Protein 2F5J (pdb70)

CATH classification: 1.10.274.30

GO terms:
  GO:0000724 double-strand break repair via homologous recombination (P, IDA)
  GO:0005515 protein binding (F, IPI)
  GO:0005654 nucleoplasm (C, TAS)
  GO:0016607 nuclear speck (C, IDA)
  GO:1905168 positive regulation of double-strand break repair via homologous recombination (P, IDA)
  GO:0051726 regulation of cell cycle (P, IMP)
  GO:0035267 NuA4 histone acetyltransferase complex (C, IDA)
  GO:0070822 Sin3-type complex (C, IDA)

Foldseek 3Di:
DDADQPPLCVVLLVVVCCCCPPVVKEQDKQDPAFLVVLLVVVLVVPPCVVSVVLSVVLLVLLQVQCQPPQDDPSCNVVVVVCCVVPPPDRVRRMHFDNSSVSSSVPVVVVCVPPDDDPVRVVSSSVVSNVSSVVCSVCVVPGRDCVSIGRDDPVSVD/DDQDQPPLCVVLLVVVCCCCPPLVKAFAKQAPAFLVNLLVVVLCVVVVVLDSVVLSVVLQVLLQVCLQPPQDDPLCNLVVVVCCVVPPPPGVSSMHFDNSSSSCSVPVVVVCPCCVVPPVSVVVSSVVSNVSSVVCSVVVVPGRDPVRIGRDDPVSVPD

InterPro domains:
  IPR008676 MRG [PIRSF038133] (5-361)
  IPR008676 MRG [PTHR10880] (7-361)
  IPR016197 Chromo-like domain superfamily [SSF54160] (7-123)
  IPR025995 RNA binding activity-knot of a chromodomain [PF11717] (11-51)
  IPR026541 MRG domain [PF05712] (175-351)
  IPR038217 MRG, C-terminal domain superfamily [G3DSA:1.10.274.30] (190-362)

Structure (mmCIF, N/CA/C/O backbone):
data_2F5J
#
_entry.id   2F5J
#
_cell.length_a   111.151
_cell.length_b   111.151
_cell.length_c   86.991
_cell.angle_alpha   90.00
_cell.angle_beta   90.00
_cell.angle_gamma   120.00
#
_symmetry.space_group_name_H-M   'H 3'
#
loop_
_entity.id
_entity.type
_entity.pdbx_description
1 polymer 'Mortality factor 4-like protein 1'
2 water water
#
loop_
_atom_site.group_PDB
_atom_site.id
_atom_site.type_symbol
_atom_site.label_atom_id
_atom_site.label_alt_id
_atom_site.label_comp_id
_atom_site.label_asym_id
_atom_site.label_entity_id
_atom_site.label_seq_id
_atom_site.pdbx_PDB_ins_code
_atom_site.Cartn_x
_atom_site.Cartn_y
_atom_site.Cartn_z
_atom_site.occupancy
_atom_site.B_iso_or_equiv
_atom_site.auth_seq_id
_atom_site.auth_comp_id
_atom_site.auth_asym_id
_atom_site.auth_atom_id
_atom_site.pdbx_PDB_model_num
ATOM 1 N N . VAL A 1 6 ? -5.635 -22.387 -43.779 1.00 52.79 156 VAL A N 1
ATOM 2 C CA . VAL A 1 6 ? -5.158 -21.465 -42.703 1.00 52.80 156 VAL A CA 1
ATOM 3 C C . VAL A 1 6 ? -4.014 -20.563 -43.232 1.00 53.55 156 VAL A C 1
ATOM 4 O O . VAL A 1 6 ? -2.824 -20.959 -43.265 1.00 53.44 156 VAL A O 1
ATOM 8 N N . LYS A 1 7 ? -4.408 -19.365 -43.687 1.00 53.82 157 LYS A N 1
ATOM 9 C CA . LYS A 1 7 ? -3.489 -18.379 -44.238 1.00 54.26 157 LYS A CA 1
ATOM 10 C C . LYS A 1 7 ? -3.159 -17.369 -43.151 1.00 51.62 157 LYS A C 1
ATOM 11 O O . LYS A 1 7 ? -3.984 -16.543 -42.781 1.00 51.32 157 LYS A O 1
ATOM 17 N N . VAL A 1 8 ? -1.946 -17.469 -42.633 1.00 48.86 158 VAL A N 1
ATOM 18 C CA . VAL A 1 8 ? -1.433 -16.562 -41.643 1.00 46.55 158 VAL A CA 1
ATOM 19 C C . VAL A 1 8 ? -0.629 -15.474 -42.382 1.00 46.81 158 VAL A C 1
ATOM 20 O O . VAL A 1 8 ? 0.367 -15.762 -43.081 1.00 47.04 158 VAL A O 1
ATOM 24 N N . LYS A 1 9 ? -1.089 -14.225 -42.268 1.00 45.92 159 LYS A N 1
ATOM 25 C CA . LYS A 1 9 ? -0.387 -13.093 -42.865 1.00 45.94 159 LYS A CA 1
ATOM 26 C C . LYS A 1 9 ? 0.585 -12.534 -41.825 1.00 44.49 159 LYS A C 1
ATOM 27 O O . LYS A 1 9 ? 0.193 -12.118 -40.760 1.00 42.73 159 LYS A O 1
ATOM 33 N N . ILE A 1 10 ? 1.864 -12.556 -42.153 1.00 43.95 160 ILE A N 1
ATOM 34 C CA . ILE A 1 10 ? 2.872 -11.871 -41.366 1.00 43.43 160 ILE A CA 1
ATOM 35 C C . ILE A 1 10 ? 2.833 -10.339 -41.734 1.00 43.17 160 ILE A C 1
ATOM 36 O O . ILE A 1 10 ? 2.766 -9.987 -42.927 1.00 43.11 160 ILE A O 1
ATOM 41 N N . PRO A 1 11 ? 2.825 -9.455 -40.724 1.00 41.80 161 PRO A N 1
ATOM 42 C CA . PRO A 1 11 ? 2.856 -8.010 -40.972 1.00 40.79 161 PRO A CA 1
ATOM 43 C C . PRO A 1 11 ? 4.049 -7.663 -41.881 1.00 40.14 161 PRO A C 1
ATOM 44 O O . PRO A 1 11 ? 5.191 -8.151 -41.701 1.00 39.26 161 PRO A O 1
ATOM 48 N N . GLU A 1 12 ? 3.746 -6.828 -42.866 1.00 39.77 162 GLU A N 1
ATOM 49 C CA . GLU A 1 12 ? 4.712 -6.341 -43.856 1.00 40.59 162 GLU A CA 1
ATOM 50 C C . GLU A 1 12 ? 5.973 -5.881 -43.177 1.00 40.68 162 GLU A C 1
ATOM 51 O O . GLU A 1 12 ? 7.089 -6.168 -43.611 1.00 41.37 162 GLU A O 1
ATOM 57 N N . GLU A 1 13 ? 5.766 -5.149 -42.099 1.00 40.70 163 GLU A N 1
ATOM 58 C CA . GLU A 1 13 ? 6.823 -4.657 -41.277 1.00 41.97 163 GLU A CA 1
ATOM 59 C C . GLU A 1 13 ? 7.877 -5.738 -40.958 1.00 40.91 163 GLU A C 1
ATOM 60 O O . GLU A 1 13 ? 9.055 -5.417 -40.928 1.00 40.33 163 GLU A O 1
ATOM 66 N N . LEU A 1 14 ? 7.452 -7.005 -40.749 1.00 39.18 164 LEU A N 1
ATOM 67 C CA . LEU A 1 14 ? 8.366 -8.103 -40.331 1.00 38.17 164 LEU A CA 1
ATOM 68 C C . LEU A 1 14 ? 9.049 -8.930 -41.460 1.00 37.01 164 LEU A C 1
ATOM 69 O O . LEU A 1 14 ? 9.951 -9.728 -41.220 1.00 35.51 164 LEU A O 1
ATOM 74 N N . LYS A 1 15 ? 8.630 -8.717 -42.702 1.00 36.50 165 LYS A N 1
ATOM 75 C CA . LYS A 1 15 ? 9.178 -9.509 -43.798 1.00 34.66 165 LYS A CA 1
ATOM 76 C C . LYS A 1 15 ? 10.631 -9.209 -44.030 1.00 34.56 165 LYS A C 1
ATOM 77 O O . LYS A 1 15 ? 11.416 -10.148 -44.227 1.00 35.87 165 LYS A O 1
ATOM 83 N N . PRO A 1 16 ? 11.079 -7.942 -43.980 1.00 33.99 166 PRO A N 1
ATOM 84 C CA . PRO A 1 16 ? 12.517 -7.715 -44.164 1.00 33.71 166 PRO A CA 1
ATOM 85 C C . PRO A 1 16 ? 13.341 -8.478 -43.099 1.00 34.33 166 PRO A C 1
ATOM 86 O O . PRO A 1 16 ? 14.329 -9.139 -43.430 1.00 33.16 166 PRO A O 1
ATOM 90 N N . TRP A 1 17 ? 12.939 -8.401 -41.830 1.00 35.76 167 TRP A N 1
ATOM 91 C CA . TRP A 1 17 ? 13.598 -9.255 -40.791 1.00 37.11 167 TRP A CA 1
ATOM 92 C C . TRP A 1 17 ? 13.666 -10.777 -41.174 1.00 36.85 167 TRP A C 1
ATOM 93 O O . TRP A 1 17 ? 14.720 -11.465 -41.081 1.00 36.76 167 TRP A O 1
ATOM 104 N N . LEU A 1 18 ? 12.544 -11.303 -41.622 1.00 36.42 168 LEU A N 1
ATOM 105 C CA . LEU A 1 18 ? 12.567 -12.677 -42.084 1.00 36.55 168 LEU A CA 1
ATOM 106 C C . LEU A 1 18 ? 13.731 -12.967 -43.046 1.00 36.06 168 LEU A C 1
ATOM 107 O O . LEU A 1 18 ? 14.387 -13.994 -42.929 1.00 36.25 168 LEU A O 1
ATOM 112 N N . VAL A 1 19 ? 13.956 -12.066 -44.011 1.00 35.32 169 VAL A N 1
ATOM 113 C CA . VAL A 1 19 ? 15.064 -12.204 -44.978 1.00 34.35 169 VAL A CA 1
ATOM 114 C C . VAL A 1 19 ? 16.418 -12.033 -44.260 1.00 35.80 169 VAL A C 1
ATOM 115 O O . VAL A 1 19 ? 17.366 -12.813 -44.476 1.00 35.43 169 VAL A O 1
ATOM 119 N N . ASP A 1 20 ? 16.497 -11.021 -43.389 1.00 36.67 170 ASP A N 1
ATOM 120 C CA . ASP A 1 20 ? 17.720 -10.785 -42.622 1.00 37.20 170 ASP A CA 1
ATOM 121 C C . ASP A 1 20 ? 18.040 -12.000 -41.793 1.00 37.51 170 ASP A C 1
ATOM 122 O O . ASP A 1 20 ? 19.146 -12.504 -41.826 1.00 37.66 170 ASP A O 1
ATOM 127 N N . ASP A 1 21 ? 17.037 -12.500 -41.080 1.00 38.10 171 ASP A N 1
ATOM 128 C CA . ASP A 1 21 ? 17.198 -13.734 -40.298 1.00 38.15 171 ASP A CA 1
ATOM 129 C C . ASP A 1 21 ? 17.792 -14.829 -41.181 1.00 38.25 171 ASP A C 1
ATOM 130 O O . ASP A 1 21 ? 18.825 -15.381 -40.853 1.00 37.79 171 ASP A O 1
ATOM 135 N N . TRP A 1 22 ? 17.152 -15.090 -42.320 1.00 39.21 172 TRP A N 1
ATOM 136 C CA . TRP A 1 22 ? 17.612 -16.109 -43.277 1.00 39.65 172 TRP A CA 1
ATOM 137 C C . TRP A 1 22 ? 19.010 -15.781 -43.785 1.00 40.29 172 TRP A C 1
ATOM 138 O O . TRP A 1 22 ? 19.816 -16.669 -43.974 1.00 41.41 172 TRP A O 1
ATOM 149 N N . ASP A 1 23 ? 19.268 -14.511 -44.065 1.00 40.48 173 ASP A N 1
ATOM 150 C CA . ASP A 1 23 ? 20.610 -14.079 -44.449 1.00 41.22 173 ASP A CA 1
ATOM 151 C C . ASP A 1 23 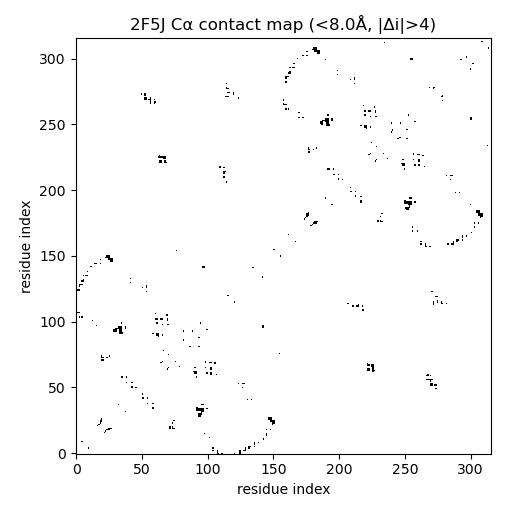? 21.664 -14.358 -43.376 1.00 40.05 173 ASP A C 1
ATOM 152 O O . ASP A 1 23 ? 22.697 -14.975 -43.650 1.00 39.44 173 ASP A O 1
ATOM 157 N N . LEU A 1 24 ? 21.398 -13.907 -42.161 1.00 39.48 174 LEU A N 1
ATOM 158 C CA . LEU A 1 24 ? 22.356 -14.087 -41.044 1.00 39.59 174 LEU A CA 1
ATOM 159 C C . LEU A 1 24 ? 22.818 -15.545 -40.850 1.00 40.50 174 LEU A C 1
ATOM 160 O O . LEU A 1 24 ? 24.003 -15.814 -40.662 1.00 39.27 174 LEU A O 1
ATOM 165 N N . ILE A 1 25 ? 21.851 -16.466 -40.864 1.00 42.47 175 ILE A N 1
ATOM 166 C CA . ILE A 1 25 ? 22.116 -17.897 -40.735 1.00 43.98 175 ILE A CA 1
ATOM 167 C C . ILE A 1 25 ? 22.784 -18.518 -41.975 1.00 45.88 175 ILE A C 1
ATOM 168 O O . ILE A 1 25 ? 23.869 -19.076 -41.883 1.00 46.78 175 ILE A O 1
ATOM 173 N N . THR A 1 26 ? 22.108 -18.412 -43.110 1.00 48.09 176 THR A N 1
ATOM 174 C CA . THR A 1 26 ? 22.385 -19.174 -44.340 1.00 50.55 176 THR A CA 1
ATOM 175 C C . THR A 1 26 ? 23.525 -18.591 -45.229 1.00 50.80 176 THR A C 1
ATOM 176 O O . THR A 1 26 ? 24.184 -19.338 -45.963 1.00 50.50 176 THR A O 1
ATOM 180 N N . ARG A 1 27 ? 23.718 -17.274 -45.178 1.00 50.94 177 ARG A N 1
ATOM 181 C CA . ARG A 1 27 ? 24.775 -16.630 -45.952 1.00 52.41 177 ARG A CA 1
ATOM 182 C C . ARG A 1 27 ? 25.959 -16.183 -45.104 1.00 51.70 177 ARG A C 1
ATOM 183 O O . ARG A 1 27 ? 27.100 -16.485 -45.426 1.00 51.95 177 ARG A O 1
ATOM 191 N N . GLN A 1 28 ? 25.658 -15.468 -44.020 1.00 51.26 178 GLN A N 1
ATOM 192 C CA . GLN A 1 28 ? 26.649 -14.914 -43.116 1.00 50.68 178 GLN A CA 1
ATOM 193 C C . GLN A 1 28 ? 27.174 -15.968 -42.125 1.00 50.12 178 GLN A C 1
ATOM 194 O O . GLN A 1 28 ? 28.157 -15.737 -41.408 1.00 50.80 178 GLN A O 1
ATOM 200 N N . LYS A 1 29 ? 26.496 -17.117 -42.075 1.00 49.38 179 LYS A N 1
ATOM 201 C CA . LYS A 1 29 ? 26.873 -18.229 -41.188 1.00 47.60 179 LYS A CA 1
ATOM 202 C C . LYS A 1 29 ? 26.952 -17.795 -39.725 1.00 46.14 179 LYS A C 1
ATOM 203 O O . LYS A 1 29 ? 27.834 -18.224 -38.979 1.00 46.89 179 LYS A O 1
ATOM 209 N N . GLN A 1 30 ? 26.034 -16.931 -39.309 1.00 43.30 180 GLN A N 1
ATOM 210 C CA . GLN A 1 30 ? 25.915 -16.584 -37.892 1.00 41.70 180 GLN A CA 1
ATOM 211 C C . GLN A 1 30 ? 24.877 -17.528 -37.258 1.00 40.78 180 GLN A C 1
ATOM 212 O O . GLN A 1 30 ? 24.179 -18.256 -37.969 1.00 39.85 180 GLN A O 1
ATOM 218 N N . LEU A 1 31 ? 24.786 -17.522 -35.936 1.00 40.11 181 LEU A N 1
ATOM 219 C CA . LEU A 1 31 ? 23.772 -18.329 -35.246 1.00 40.69 181 LEU A CA 1
ATOM 220 C C . LEU A 1 31 ? 23.127 -17.377 -34.262 1.00 40.24 181 LEU A C 1
ATOM 221 O O . LEU A 1 31 ? 23.814 -16.444 -33.787 1.00 39.92 181 LEU A O 1
ATOM 226 N N . PHE A 1 32 ? 21.848 -17.578 -33.956 1.00 39.89 182 PHE A N 1
ATOM 227 C CA . PHE A 1 32 ? 21.227 -16.785 -32.896 1.00 41.98 182 PHE A CA 1
ATOM 228 C C . PHE A 1 32 ? 21.895 -17.184 -31.570 1.00 44.48 182 PHE A C 1
ATOM 229 O O . PHE A 1 32 ? 22.048 -18.360 -31.299 1.00 44.29 182 PHE A O 1
ATOM 237 N N . TYR A 1 33 ? 22.305 -16.203 -30.764 1.00 47.95 183 TYR A N 1
ATOM 238 C CA . TYR A 1 33 ? 22.918 -16.470 -29.442 1.00 51.09 183 TYR A CA 1
ATOM 239 C C . TYR A 1 33 ? 22.030 -17.283 -28.492 1.00 51.24 183 TYR A C 1
ATOM 240 O O . TYR A 1 33 ? 20.964 -16.826 -28.079 1.00 50.95 183 TYR A O 1
ATOM 249 N N . LEU A 1 34 ? 22.454 -18.495 -28.151 1.00 51.95 184 LEU A N 1
ATOM 250 C CA . LEU A 1 34 ? 21.640 -19.354 -27.271 1.00 52.63 184 LEU A CA 1
ATOM 251 C C . LEU A 1 34 ? 22.391 -19.658 -25.973 1.00 53.96 184 LEU A C 1
ATOM 252 O O . LEU A 1 34 ? 23.623 -19.756 -25.997 1.00 53.30 184 LEU A O 1
ATOM 257 N N . PRO A 1 35 ? 21.671 -19.803 -24.855 1.00 55.46 185 PRO A N 1
ATOM 258 C CA . PRO A 1 35 ? 20.204 -19.621 -24.787 1.00 55.90 185 PRO A CA 1
ATOM 259 C C . PRO A 1 35 ? 19.760 -18.151 -24.865 1.00 56.11 185 PRO A C 1
ATOM 260 O O . PRO A 1 35 ? 20.540 -17.238 -24.527 1.00 55.56 185 PRO A O 1
ATOM 264 N N . ALA A 1 36 ? 18.520 -17.933 -25.307 1.00 55.64 186 ALA A N 1
ATOM 265 C CA . ALA A 1 36 ? 18.051 -16.581 -25.558 1.00 55.50 186 ALA A CA 1
ATOM 266 C C . ALA A 1 36 ? 17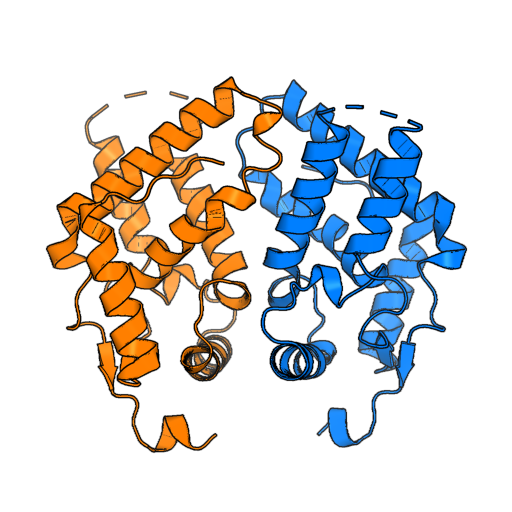.942 -15.746 -24.278 1.00 55.77 186 ALA A C 1
ATOM 267 O O . ALA A 1 36 ? 17.352 -16.161 -23.270 1.00 54.93 186 ALA A O 1
ATOM 269 N N . LYS A 1 37 ? 18.515 -14.550 -24.357 1.00 56.51 187 LYS A N 1
ATOM 270 C CA . LYS A 1 37 ? 18.364 -13.544 -23.324 1.00 57.32 187 LYS A CA 1
ATOM 271 C C . LYS A 1 37 ? 16.892 -13.184 -23.108 1.00 55.91 187 LYS A C 1
ATOM 272 O O . LYS A 1 37 ? 16.496 -12.699 -22.025 1.00 56.51 187 LYS A O 1
ATOM 278 N N . LYS A 1 38 ? 16.074 -13.457 -24.124 1.00 52.96 188 LYS A N 1
ATOM 279 C CA . LYS A 1 38 ? 14.642 -13.261 -24.010 1.00 49.62 188 LYS A CA 1
ATOM 280 C C . LYS A 1 38 ? 13.932 -14.384 -24.778 1.00 47.73 188 LYS A C 1
ATOM 281 O O . LYS A 1 38 ? 13.807 -14.314 -26.010 1.00 46.84 188 LYS A O 1
ATOM 287 N N . ASN A 1 39 ? 13.480 -15.411 -24.044 1.00 45.06 189 ASN A N 1
ATOM 288 C CA . ASN A 1 39 ? 12.954 -16.631 -24.645 1.00 42.50 189 ASN A CA 1
ATOM 289 C C . ASN A 1 39 ? 11.462 -16.584 -25.004 1.00 40.78 189 ASN A C 1
ATOM 290 O O . ASN A 1 39 ? 10.726 -15.650 -24.650 1.00 40.44 189 ASN A O 1
ATOM 295 N N . VAL A 1 40 ? 11.011 -17.633 -25.658 1.00 39.38 190 VAL A N 1
ATOM 296 C CA . VAL A 1 40 ? 9.629 -17.706 -26.146 1.00 39.32 190 VAL A CA 1
ATOM 297 C C . VAL A 1 40 ? 8.654 -17.632 -24.967 1.00 40.93 190 VAL A C 1
ATOM 298 O O . VAL A 1 40 ? 7.607 -16.972 -25.053 1.00 41.36 190 VAL A O 1
ATOM 302 N N . ASP A 1 41 ? 9.005 -18.305 -23.865 1.00 42.70 191 ASP A N 1
ATOM 303 C CA . ASP A 1 41 ? 8.165 -18.312 -22.678 1.00 44.32 191 ASP A CA 1
ATOM 304 C C . ASP A 1 41 ? 7.948 -16.893 -22.156 1.00 44.52 191 ASP A C 1
ATOM 305 O O . ASP A 1 41 ? 6.800 -16.483 -21.928 1.00 45.34 191 ASP A O 1
ATOM 310 N N . SER A 1 42 ? 9.017 -16.124 -22.003 1.00 44.06 192 SER A N 1
ATOM 311 C CA . SER A 1 42 ? 8.822 -14.796 -21.472 1.00 44.27 192 SER A CA 1
ATOM 312 C C . SER A 1 42 ? 8.022 -13.985 -22.491 1.00 43.73 192 SER A C 1
ATOM 313 O O . SER A 1 42 ? 7.122 -13.243 -22.093 1.00 43.42 192 SER A O 1
ATOM 316 N N . ILE A 1 43 ? 8.305 -14.140 -23.795 1.00 42.98 193 ILE A N 1
ATOM 317 C CA . ILE A 1 43 ? 7.570 -13.332 -24.798 1.00 42.39 193 ILE A CA 1
ATOM 318 C C . ILE A 1 43 ? 6.069 -13.622 -24.732 1.00 43.22 193 ILE A C 1
ATOM 319 O O . ILE A 1 43 ? 5.244 -12.701 -24.691 1.00 42.42 193 ILE A O 1
ATOM 324 N N . LEU A 1 44 ? 5.752 -14.919 -24.689 1.00 44.81 194 LEU A N 1
ATOM 325 C CA . LEU A 1 44 ? 4.405 -15.404 -24.467 1.00 46.35 194 LEU A CA 1
ATOM 326 C C . LEU A 1 44 ? 3.785 -14.829 -23.192 1.00 48.44 194 LEU A C 1
ATOM 327 O O . LEU A 1 44 ? 2.602 -14.437 -23.201 1.00 48.66 194 LEU A O 1
ATOM 332 N N . GLU A 1 45 ? 4.579 -14.781 -22.114 1.00 50.40 195 GLU A N 1
ATOM 333 C CA . GLU A 1 45 ? 4.139 -14.195 -20.839 1.00 52.69 195 GLU A CA 1
ATOM 334 C C . GLU A 1 45 ? 3.882 -12.691 -20.964 1.00 51.39 195 GLU A C 1
ATOM 335 O O . GLU A 1 45 ? 2.833 -12.210 -20.535 1.00 50.82 195 GLU A O 1
ATOM 341 N N . ASP A 1 46 ? 4.831 -11.974 -21.573 1.00 51.20 196 ASP A N 1
ATOM 342 C CA . ASP A 1 46 ? 4.707 -10.545 -21.916 1.00 50.54 196 ASP A CA 1
ATOM 343 C C . ASP A 1 46 ? 3.400 -10.232 -22.649 1.00 49.99 196 ASP A C 1
ATOM 344 O O . ASP A 1 46 ? 2.672 -9.317 -22.317 1.00 50.72 196 ASP A O 1
ATOM 349 N N . TYR A 1 47 ? 3.094 -11.032 -23.645 1.00 49.29 197 TYR A N 1
ATOM 350 C CA . TYR A 1 47 ? 1.905 -10.838 -24.441 1.00 47.86 197 TYR A CA 1
ATOM 351 C C . TYR A 1 47 ? 0.608 -11.042 -23.642 1.00 49.00 197 TYR A C 1
ATOM 352 O O . TYR A 1 47 ? -0.335 -10.261 -23.804 1.00 47.92 197 TYR A O 1
ATOM 361 N N . ALA A 1 48 ? 0.571 -12.105 -22.830 1.00 50.52 198 ALA A N 1
ATOM 362 C CA . ALA A 1 48 ? -0.597 -12.432 -22.003 1.00 53.29 198 ALA A CA 1
ATOM 363 C C . ALA A 1 48 ? -0.893 -11.328 -21.001 1.00 55.23 198 ALA A C 1
ATOM 364 O O . ALA A 1 48 ? -2.044 -10.986 -20.796 1.00 54.88 198 ALA A O 1
ATOM 366 N N . ASN A 1 49 ? 0.147 -10.771 -20.388 1.00 58.72 199 ASN A N 1
ATOM 367 C CA . ASN A 1 49 ? -0.022 -9.664 -19.459 1.00 62.25 199 ASN A CA 1
ATOM 368 C C . ASN A 1 49 ? -0.572 -8.470 -20.204 1.00 63.65 199 ASN A C 1
ATOM 369 O O . ASN A 1 49 ? -1.503 -7.830 -19.735 1.00 63.99 199 ASN A O 1
ATOM 374 N N . TYR A 1 50 ? 0.007 -8.200 -21.376 1.00 65.01 200 TYR A N 1
ATOM 375 C CA . TYR A 1 50 ? -0.383 -7.066 -22.200 1.00 65.92 200 TYR A CA 1
ATOM 376 C C . TYR A 1 50 ? -1.866 -7.154 -22.566 1.00 67.36 200 TYR A C 1
ATOM 377 O O . TYR A 1 50 ? -2.556 -6.133 -22.583 1.00 67.64 200 TYR A O 1
ATOM 386 N N . LYS A 1 51 ? -2.353 -8.369 -22.830 1.00 68.93 201 LYS A N 1
ATOM 387 C CA . LYS A 1 51 ? -3.759 -8.593 -23.192 1.00 70.72 201 LYS A CA 1
ATOM 388 C C . LYS A 1 51 ? -4.734 -8.494 -22.009 1.00 73.44 201 LYS A C 1
ATOM 389 O O . LYS A 1 51 ? -5.813 -7.929 -22.160 1.00 73.46 201 LYS A O 1
ATOM 395 N N . LYS A 1 52 ? -4.364 -9.062 -20.856 1.00 76.95 202 LYS A N 1
ATOM 396 C CA . LYS A 1 52 ? -5.268 -9.182 -19.698 1.00 80.43 202 LYS A CA 1
ATOM 397 C C . LYS A 1 52 ? -5.562 -7.832 -19.047 1.00 83.00 202 LYS A C 1
ATOM 398 O O . LYS A 1 52 ? -6.690 -7.337 -19.123 1.00 83.71 202 LYS A O 1
ATOM 404 N N . SER A 1 53 ? -4.546 -7.256 -18.403 1.00 85.56 203 SER A N 1
ATOM 405 C CA . SER A 1 53 ? -4.609 -5.902 -17.836 1.00 87.73 203 SER A CA 1
ATOM 406 C C . SER A 1 53 ? -5.823 -5.630 -16.922 1.00 88.74 203 SER A C 1
ATOM 407 O O . SER A 1 53 ? -6.217 -6.469 -16.103 1.00 89.50 203 SER A O 1
ATOM 410 N N . TYR A 1 62 ? -9.953 -16.430 -21.617 1.00 81.74 212 TYR A N 1
ATOM 411 C CA . TYR A 1 62 ? -9.891 -17.855 -21.923 1.00 82.08 212 TYR A CA 1
ATOM 412 C C . TYR A 1 62 ? -9.197 -18.122 -23.263 1.00 79.11 212 TYR A C 1
ATOM 413 O O . TYR A 1 62 ? -8.361 -19.019 -23.364 1.00 78.42 212 TYR A O 1
ATOM 422 N N . ALA A 1 63 ? -9.562 -17.334 -24.279 1.00 76.33 213 ALA A N 1
ATOM 423 C CA . ALA A 1 63 ? -9.029 -17.471 -25.637 1.00 73.57 213 ALA A CA 1
ATOM 424 C C . ALA A 1 63 ? -7.556 -17.077 -25.704 1.00 71.61 213 ALA A C 1
ATOM 425 O O . ALA A 1 63 ? -6.768 -17.786 -26.312 1.00 71.58 213 ALA A O 1
ATOM 427 N N . VAL A 1 64 ? -7.194 -15.964 -25.063 1.00 69.26 214 VAL A N 1
ATOM 428 C CA . VAL A 1 64 ? -5.796 -15.541 -24.938 1.00 66.98 214 VAL A CA 1
ATOM 429 C C . VAL A 1 64 ? -4.944 -16.656 -24.318 1.00 66.76 214 VAL A C 1
ATOM 430 O O . VAL A 1 64 ? -3.866 -16.970 -24.830 1.00 66.63 214 VAL A O 1
ATOM 434 N N . ASN A 1 65 ? -5.450 -17.267 -23.244 1.00 66.22 215 ASN A N 1
ATOM 435 C CA . ASN A 1 65 ? -4.779 -18.400 -22.595 1.00 65.48 215 ASN A CA 1
ATOM 436 C C . ASN A 1 65 ? -4.619 -19.603 -23.519 1.00 63.94 215 ASN A C 1
ATOM 437 O O . ASN A 1 65 ? -3.535 -20.175 -23.605 1.00 64.57 215 ASN A O 1
ATOM 442 N N . GLU A 1 66 ? -5.687 -19.979 -24.214 1.00 61.45 216 GLU A N 1
ATOM 443 C CA . GLU A 1 66 ? -5.606 -21.082 -25.164 1.00 59.38 216 GLU A CA 1
ATOM 444 C C . GLU A 1 66 ? -4.614 -20.747 -26.285 1.00 57.01 216 GLU A C 1
ATOM 445 O O . GLU A 1 66 ? -3.719 -21.551 -26.576 1.00 56.61 216 GLU A O 1
ATOM 451 N N . VAL A 1 67 ? -4.776 -19.565 -26.894 1.00 54.06 217 VAL A N 1
ATOM 452 C CA . VAL A 1 67 ? -3.872 -19.069 -27.946 1.00 51.47 217 VAL A CA 1
ATOM 453 C C . VAL A 1 67 ? -2.412 -19.168 -27.516 1.00 50.05 217 VAL A C 1
ATOM 454 O O . VAL A 1 67 ? -1.623 -19.765 -28.244 1.00 50.27 217 VAL A O 1
ATOM 458 N N . VAL A 1 68 ? -2.073 -18.619 -26.342 1.00 47.93 218 VAL A N 1
ATOM 459 C CA . VAL A 1 68 ? -0.705 -18.634 -25.844 1.00 46.40 218 VAL A CA 1
ATOM 460 C C . VAL A 1 68 ? -0.172 -20.053 -25.558 1.00 45.62 218 VAL A C 1
ATOM 461 O O . VAL A 1 68 ? 0.932 -20.386 -25.991 1.00 45.23 218 VAL A O 1
ATOM 465 N N . ALA A 1 69 ? -0.952 -20.877 -24.836 1.00 44.41 219 ALA A N 1
ATOM 466 C CA . ALA A 1 69 ? -0.604 -22.283 -24.626 1.00 43.35 219 ALA A CA 1
ATOM 467 C C . ALA A 1 69 ? -0.386 -22.991 -25.952 1.00 42.71 219 ALA A C 1
ATOM 468 O O . ALA A 1 69 ? 0.591 -23.724 -26.120 1.00 41.42 219 ALA A O 1
ATOM 470 N N . GLY A 1 70 ? -1.302 -22.764 -26.892 1.00 42.36 220 GLY A N 1
ATOM 471 C CA . GLY A 1 70 ? -1.206 -23.383 -28.189 1.00 42.30 220 GLY A CA 1
ATOM 472 C C . GLY A 1 70 ? 0.044 -22.956 -28.947 1.00 42.96 220 GLY A C 1
ATOM 473 O O . GLY A 1 70 ? 0.701 -23.830 -29.562 1.00 43.50 220 GLY A O 1
ATOM 474 N N . ILE A 1 71 ? 0.375 -21.657 -28.913 1.00 42.46 221 ILE A N 1
ATOM 475 C CA . ILE A 1 71 ? 1.641 -21.154 -29.485 1.00 43.16 221 ILE A CA 1
ATOM 476 C C . ILE A 1 71 ? 2.828 -21.923 -28.902 1.00 41.95 221 ILE A C 1
ATOM 477 O O . ILE A 1 71 ? 3.663 -22.439 -29.646 1.00 40.68 221 ILE A O 1
ATOM 482 N N . LYS A 1 72 ? 2.914 -21.970 -27.574 1.00 41.51 222 LYS A N 1
ATOM 483 C CA . LYS A 1 72 ? 4.012 -22.702 -26.943 1.00 42.31 222 LYS A CA 1
ATOM 484 C C . LYS A 1 72 ? 4.073 -24.174 -27.423 1.00 41.48 222 LYS A C 1
ATOM 485 O O . LYS A 1 72 ? 5.122 -24.671 -27.799 1.00 40.91 222 LYS A O 1
ATOM 491 N N . GLU A 1 73 ? 2.943 -24.862 -27.422 1.00 42.04 223 GLU A N 1
ATOM 492 C CA . GLU A 1 73 ? 2.919 -26.303 -27.762 1.00 42.49 223 GLU A CA 1
ATOM 493 C C . GLU A 1 73 ? 3.444 -26.536 -29.169 1.00 40.90 223 GLU A C 1
ATOM 494 O O . GLU A 1 73 ? 4.286 -27.404 -29.424 1.00 39.76 223 GLU A O 1
ATOM 500 N N . TYR A 1 74 ? 2.963 -25.707 -30.088 1.00 40.35 224 TYR A N 1
ATOM 501 C CA . TYR A 1 74 ? 3.369 -25.810 -31.479 1.00 39.36 224 TYR A CA 1
ATOM 502 C C . TYR A 1 74 ? 4.831 -25.443 -31.622 1.00 37.50 224 TYR A C 1
ATOM 503 O O . TYR A 1 74 ? 5.590 -26.061 -32.407 1.00 36.34 224 TYR A O 1
ATOM 512 N N . PHE A 1 75 ? 5.287 -24.502 -30.807 1.00 36.66 225 PHE A N 1
ATOM 513 C CA . PHE A 1 75 ? 6.712 -24.138 -30.915 1.00 36.47 225 PHE A CA 1
ATOM 514 C C . PHE A 1 75 ? 7.604 -25.273 -30.496 1.00 36.81 225 PHE A C 1
ATOM 515 O O . PHE A 1 75 ? 8.634 -25.558 -31.102 1.00 37.00 225 PHE A O 1
ATOM 523 N N . ASN A 1 76 ? 7.223 -25.894 -29.398 1.00 38.43 226 ASN A N 1
ATOM 524 C CA . ASN A 1 76 ? 8.042 -26.960 -28.799 1.00 38.68 226 ASN A CA 1
ATOM 525 C C . ASN A 1 76 ? 8.120 -28.200 -29.635 1.00 38.19 226 ASN A C 1
ATOM 526 O O . ASN A 1 76 ? 9.140 -28.856 -29.698 1.00 38.24 226 ASN A O 1
ATOM 531 N N . VAL A 1 77 ? 7.031 -28.468 -30.316 1.00 39.74 227 VAL A N 1
ATOM 532 C CA . VAL A 1 77 ? 6.918 -29.608 -31.202 1.00 41.51 227 VAL A CA 1
ATOM 533 C C . VAL A 1 77 ? 7.586 -29.348 -32.554 1.00 41.24 227 VAL A C 1
ATOM 534 O O . VAL A 1 77 ? 8.221 -30.244 -33.119 1.00 42.68 227 VAL A O 1
ATOM 538 N N . MET A 1 78 ? 7.446 -28.137 -33.088 1.00 40.69 228 MET A N 1
ATOM 539 C CA . MET A 1 78 ? 7.880 -27.827 -34.464 1.00 39.08 228 MET A CA 1
ATOM 540 C C . MET A 1 78 ? 9.312 -27.394 -34.579 1.00 38.82 228 MET A C 1
ATOM 541 O O . MET A 1 78 ? 9.948 -27.536 -35.643 1.00 40.53 228 MET A O 1
ATOM 546 N N . LEU A 1 79 ? 9.845 -26.814 -33.518 1.00 37.66 229 LEU A N 1
ATOM 547 C CA . LEU A 1 79 ? 11.152 -26.181 -33.642 1.00 36.48 229 LEU A CA 1
ATOM 548 C C . LEU A 1 79 ? 12.158 -27.060 -34.331 1.00 36.43 229 LEU A C 1
ATOM 549 O O . LEU A 1 79 ? 12.707 -26.674 -35.389 1.00 35.60 229 LEU A O 1
ATOM 554 N N . GLY A 1 80 ? 12.406 -28.241 -33.753 1.00 36.06 230 GLY A N 1
ATOM 555 C CA . GLY A 1 80 ? 13.551 -29.051 -34.158 1.00 35.92 230 GLY A CA 1
ATOM 556 C C . GLY A 1 80 ? 13.428 -29.709 -35.530 1.00 36.83 230 GLY A C 1
ATOM 557 O O . GLY A 1 80 ? 14.443 -30.093 -36.108 1.00 36.44 230 GLY A O 1
ATOM 558 N N . THR A 1 81 ? 12.204 -29.886 -36.045 1.00 37.17 231 THR A N 1
ATOM 559 C CA . THR A 1 81 ? 12.051 -30.523 -37.370 1.00 37.88 231 THR A CA 1
ATOM 560 C C . THR A 1 81 ? 11.544 -29.570 -38.449 1.00 38.62 231 THR A C 1
ATOM 561 O O . THR A 1 81 ? 11.639 -29.891 -39.624 1.00 39.88 231 THR A O 1
ATOM 565 N N . GLN A 1 82 ? 10.952 -28.444 -38.066 1.00 39.36 232 GLN A N 1
ATOM 566 C CA . GLN A 1 82 ? 10.377 -27.508 -39.047 1.00 40.19 232 GLN A CA 1
ATOM 567 C C . GLN A 1 82 ? 11.042 -26.136 -39.071 1.00 40.49 232 GLN A C 1
ATOM 568 O O . GLN A 1 82 ? 11.049 -25.478 -40.113 1.00 40.88 232 GLN A O 1
ATOM 574 N N . LEU A 1 83 ? 11.586 -25.683 -37.933 1.00 39.51 233 LEU A N 1
ATOM 575 C CA . LEU A 1 83 ? 11.942 -24.264 -37.812 1.00 38.51 233 LEU A CA 1
ATOM 576 C C . LEU A 1 83 ? 13.397 -23.900 -37.929 1.00 38.60 233 LEU A C 1
ATOM 577 O O . LEU A 1 83 ? 13.771 -22.738 -37.689 1.00 40.05 233 LEU A O 1
ATOM 582 N N . LEU A 1 84 ? 14.220 -24.850 -38.311 1.00 38.09 234 LEU A N 1
ATOM 583 C CA . LEU A 1 84 ? 15.653 -24.648 -38.392 1.00 38.88 234 LEU A CA 1
ATOM 584 C C . LEU A 1 84 ? 16.169 -24.742 -39.835 1.00 39.48 234 LEU A C 1
ATOM 585 O O . LEU A 1 84 ? 15.756 -25.616 -40.578 1.00 39.00 234 LEU A O 1
ATOM 590 N N . TYR A 1 85 ? 17.107 -23.867 -40.184 1.00 40.49 235 TYR A N 1
ATOM 591 C CA . TYR A 1 85 ? 17.893 -24.009 -41.393 1.00 41.57 235 TYR A CA 1
ATOM 592 C C . TYR A 1 85 ? 18.957 -25.023 -41.094 1.00 44.16 235 TYR A C 1
ATOM 593 O O . TYR A 1 85 ? 19.422 -25.137 -39.933 1.00 44.20 235 TYR A O 1
ATOM 602 N N . LYS A 1 86 ? 19.323 -25.780 -42.117 1.00 46.54 236 LYS A N 1
ATOM 603 C CA . LYS A 1 86 ? 20.375 -26.769 -42.019 1.00 49.73 236 LYS A CA 1
ATOM 604 C C . LYS A 1 86 ? 21.573 -26.343 -41.131 1.00 49.12 236 LYS A C 1
ATOM 605 O O . LYS A 1 86 ? 21.950 -27.030 -40.192 1.00 49.41 236 LYS A O 1
ATOM 611 N N . PHE A 1 87 ? 22.136 -25.185 -41.415 1.00 48.40 237 PHE A N 1
ATOM 612 C CA . PHE A 1 87 ? 23.281 -24.678 -40.667 1.00 47.19 237 PHE A CA 1
ATOM 613 C C . PHE A 1 87 ? 23.113 -24.608 -39.133 1.00 47.03 237 PHE A C 1
ATOM 614 O O . PHE A 1 87 ? 24.119 -24.474 -38.387 1.00 46.59 237 PHE A O 1
ATOM 622 N N . GLU A 1 88 ? 21.851 -24.647 -38.683 1.00 45.13 238 GLU A N 1
ATOM 623 C CA . GLU A 1 88 ? 21.507 -24.489 -37.295 1.00 44.01 238 GLU A CA 1
ATOM 624 C C . GLU A 1 88 ? 21.371 -25.830 -36.564 1.00 45.10 238 GLU A C 1
ATOM 625 O O . GLU A 1 88 ? 21.083 -25.873 -35.350 1.00 44.18 238 GLU A O 1
ATOM 631 N N . ARG A 1 89 ? 21.591 -26.908 -37.300 1.00 46.25 239 ARG A N 1
ATOM 632 C CA . ARG A 1 89 ? 21.251 -28.225 -36.812 1.00 48.04 239 ARG A CA 1
ATOM 633 C C . ARG A 1 89 ? 22.179 -28.649 -35.678 1.00 47.58 239 ARG A C 1
ATOM 634 O O . ARG A 1 89 ? 21.689 -29.060 -34.614 1.00 47.48 239 ARG A O 1
ATOM 642 N N . PRO A 1 90 ? 23.493 -28.473 -35.871 1.00 47.37 240 PRO A N 1
ATOM 643 C CA . PRO A 1 90 ? 24.477 -28.768 -34.822 1.00 46.40 240 PRO A CA 1
ATOM 644 C C . PRO A 1 90 ? 24.209 -27.951 -33.570 1.00 45.44 240 PRO A C 1
ATOM 645 O O . PRO A 1 90 ? 24.206 -28.525 -32.496 1.00 44.22 240 PRO A O 1
ATOM 649 N N . GLN A 1 91 ? 23.953 -26.649 -33.694 1.00 45.30 241 GLN A N 1
ATOM 650 C CA . GLN A 1 91 ? 23.639 -25.846 -32.501 1.00 44.59 241 GLN A CA 1
ATOM 651 C C . GLN A 1 91 ? 22.443 -26.488 -31.758 1.00 44.32 241 GLN A C 1
ATOM 652 O O . GLN A 1 91 ? 22.457 -26.638 -30.531 1.00 44.19 241 GLN A O 1
ATOM 658 N N . TYR A 1 92 ? 21.421 -26.909 -32.506 1.00 43.43 242 TYR A N 1
ATOM 659 C CA . TYR A 1 92 ? 20.262 -27.538 -31.887 1.00 42.99 242 TYR A CA 1
ATOM 660 C C . TYR A 1 92 ? 20.629 -28.852 -31.159 1.00 44.16 242 TYR A C 1
ATOM 661 O O . TYR A 1 92 ? 20.105 -29.111 -30.081 1.00 43.33 242 TYR A O 1
ATOM 670 N N . ALA A 1 93 ? 21.467 -29.686 -31.786 1.00 45.74 243 ALA A N 1
ATOM 671 C CA . ALA A 1 93 ? 22.016 -30.877 -31.140 1.00 48.72 243 ALA A CA 1
ATOM 672 C C . ALA A 1 93 ? 22.765 -30.507 -29.838 1.00 50.53 243 ALA A C 1
ATOM 673 O O . ALA A 1 93 ? 22.514 -31.105 -28.801 1.00 50.70 243 ALA A O 1
ATOM 675 N N . GLU A 1 94 ? 23.621 -29.492 -29.868 1.00 53.13 244 GLU A N 1
ATOM 676 C CA . GLU A 1 94 ? 24.206 -29.016 -28.628 1.00 56.89 244 GLU A CA 1
ATOM 677 C C . GLU A 1 94 ? 23.067 -28.748 -27.649 1.00 57.47 244 GLU A C 1
ATOM 678 O O . GLU A 1 94 ? 23.052 -29.319 -26.545 1.00 57.53 244 GLU A O 1
ATOM 684 N N . ILE A 1 95 ? 22.107 -27.896 -28.059 1.00 57.33 245 ILE A N 1
ATOM 685 C CA . ILE A 1 95 ? 21.007 -27.486 -27.174 1.00 57.30 245 ILE A CA 1
ATOM 686 C C . ILE A 1 95 ? 20.412 -28.682 -26.442 1.00 57.67 245 ILE A C 1
ATOM 687 O O . ILE A 1 95 ? 20.291 -28.655 -25.221 1.00 57.36 245 ILE A O 1
ATOM 692 N N . LEU A 1 96 ? 20.059 -29.717 -27.200 1.00 58.66 246 LEU A N 1
ATOM 693 C CA . LEU A 1 96 ? 19.535 -30.980 -26.671 1.00 60.22 246 LEU A CA 1
ATOM 694 C C . LEU A 1 96 ? 20.452 -31.701 -25.652 1.00 62.12 246 LEU A C 1
ATOM 695 O O . LEU A 1 96 ? 20.012 -32.654 -24.989 1.00 63.64 246 LEU A O 1
ATOM 700 N N . ALA A 1 97 ? 21.716 -31.280 -25.566 1.00 63.24 247 ALA A N 1
ATOM 701 C CA . ALA A 1 97 ? 22.698 -31.814 -24.605 1.00 64.11 247 ALA A CA 1
ATOM 702 C C . ALA A 1 97 ? 22.984 -30.820 -23.466 1.00 64.94 247 ALA A C 1
ATOM 703 O O . ALA A 1 97 ? 22.953 -31.192 -22.293 1.00 65.38 247 ALA A O 1
ATOM 705 N N . ASP A 1 98 ? 23.271 -29.571 -23.826 1.00 65.59 248 ASP A N 1
ATOM 706 C CA . ASP A 1 98 ? 23.500 -28.503 -22.868 1.00 66.87 248 ASP A CA 1
ATOM 707 C C . ASP A 1 98 ? 22.246 -28.184 -22.049 1.00 66.45 248 ASP A C 1
ATOM 708 O O . ASP A 1 98 ? 22.345 -27.553 -20.994 1.00 66.21 248 ASP A O 1
ATOM 713 N N . HIS A 1 99 ? 21.073 -28.606 -22.529 1.00 66.11 249 HIS A N 1
ATOM 714 C CA . HIS A 1 99 ? 19.811 -28.292 -21.847 1.00 65.84 249 HIS A CA 1
ATOM 715 C C . HIS A 1 99 ? 18.692 -29.344 -21.989 1.00 65.67 249 HIS A C 1
ATOM 716 O O . HIS A 1 99 ? 17.603 -29.008 -22.460 1.00 66.20 249 HIS A O 1
ATOM 723 N N . PRO A 1 100 ? 18.915 -30.585 -21.552 1.00 65.34 250 PRO A N 1
ATOM 724 C CA . PRO A 1 100 ? 17.892 -31.634 -21.696 1.00 65.02 250 PRO A CA 1
ATOM 725 C C . PRO A 1 100 ? 16.701 -31.389 -20.770 1.00 65.04 250 PRO A C 1
ATOM 726 O O . PRO A 1 100 ? 16.864 -30.767 -19.705 1.00 64.94 250 PRO A O 1
ATOM 730 N N . ASP A 1 101 ? 15.521 -31.853 -21.182 1.00 64.98 251 ASP A N 1
ATOM 731 C CA . ASP A 1 101 ? 14.271 -31.595 -20.458 1.00 65.33 251 ASP A CA 1
ATOM 732 C C . ASP A 1 101 ? 13.829 -30.131 -20.562 1.00 63.29 251 ASP A C 1
ATOM 733 O O . ASP A 1 101 ? 12.729 -29.789 -20.132 1.00 63.46 251 ASP A O 1
ATOM 738 N N . ALA A 1 102 ? 14.698 -29.266 -21.094 1.00 60.78 252 ALA A N 1
ATOM 739 C CA . ALA A 1 102 ? 14.354 -27.855 -21.348 1.00 58.10 252 ALA A CA 1
ATO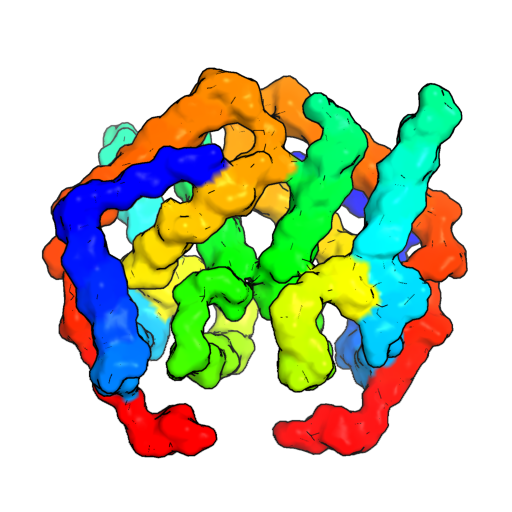M 740 C C . ALA A 1 102 ? 13.515 -27.792 -22.604 1.00 55.95 252 ALA A C 1
ATOM 741 O O . ALA A 1 102 ? 14.019 -28.120 -23.690 1.00 56.16 252 ALA A O 1
ATOM 743 N N . PRO A 1 103 ? 12.251 -27.382 -22.489 1.00 53.63 253 PRO A N 1
ATOM 744 C CA . PRO A 1 103 ? 11.428 -27.229 -23.692 1.00 51.42 253 PRO A CA 1
ATOM 745 C C . PRO A 1 103 ? 12.129 -26.208 -24.592 1.00 48.49 253 PRO A C 1
ATOM 746 O O . PRO A 1 103 ? 12.955 -25.436 -24.086 1.00 47.50 253 PRO A O 1
ATOM 750 N N . MET A 1 104 ? 11.833 -26.215 -25.890 1.00 45.60 254 MET A N 1
ATOM 751 C CA . MET A 1 104 ? 12.538 -25.319 -26.790 1.00 44.17 254 MET A CA 1
ATOM 752 C C . MET A 1 104 ? 12.149 -23.878 -26.483 1.00 43.40 254 MET A C 1
ATOM 753 O O . MET A 1 104 ? 12.978 -22.955 -26.590 1.00 42.80 254 MET A O 1
ATOM 758 N N . SER A 1 105 ? 10.905 -23.719 -26.048 1.00 42.55 255 SER A N 1
ATOM 759 C CA . SER A 1 105 ? 10.329 -22.423 -25.750 1.00 42.75 255 SER A CA 1
ATOM 760 C C . SER A 1 105 ? 11.067 -21.727 -24.601 1.00 43.77 255 SER A C 1
ATOM 761 O O . SER A 1 105 ? 10.897 -20.522 -24.397 1.00 43.80 255 SER A O 1
ATOM 764 N N . GLN A 1 106 ? 11.883 -22.489 -23.863 1.00 45.22 256 GLN A N 1
ATOM 765 C CA . GLN A 1 106 ? 12.696 -21.936 -22.771 1.00 46.09 256 GLN A CA 1
ATOM 766 C C . GLN A 1 106 ? 14.064 -21.558 -23.297 1.00 44.80 256 GLN A C 1
ATOM 767 O O . GLN A 1 106 ? 14.782 -20.752 -22.673 1.00 44.69 256 GLN A O 1
ATOM 773 N N . VAL A 1 107 ? 14.444 -22.133 -24.426 1.00 43.22 257 VAL A N 1
ATOM 774 C CA . VAL A 1 107 ? 15.796 -21.878 -24.911 1.00 43.90 257 VAL A CA 1
ATOM 775 C C . VAL A 1 107 ? 15.856 -20.843 -26.038 1.00 42.89 257 VAL A C 1
ATOM 776 O O . VAL A 1 107 ? 16.690 -19.938 -25.995 1.00 43.22 257 VAL A O 1
ATOM 780 N N . TYR A 1 108 ? 14.949 -20.974 -27.013 1.00 41.58 258 TYR A N 1
ATOM 781 C CA . TYR A 1 108 ? 14.962 -20.135 -28.205 1.00 40.16 258 TYR A CA 1
ATOM 782 C C . TYR A 1 108 ? 14.194 -18.830 -27.974 1.00 39.78 258 TYR A C 1
ATOM 783 O O . TYR A 1 108 ? 13.392 -18.732 -27.037 1.00 40.02 258 TYR A O 1
ATOM 792 N N . GLY A 1 109 ? 14.467 -17.814 -28.794 1.00 38.89 259 GLY A N 1
ATOM 793 C CA . GLY A 1 109 ? 13.762 -16.550 -28.660 1.00 37.38 259 GLY A CA 1
ATOM 794 C C . GLY A 1 109 ? 12.899 -16.137 -29.861 1.00 36.91 259 GLY A C 1
ATOM 795 O O . GLY A 1 109 ? 12.296 -16.961 -30.616 1.00 34.94 259 GLY A O 1
ATOM 796 N N . ALA A 1 110 ? 12.843 -14.822 -30.034 1.00 36.47 260 ALA A N 1
ATOM 797 C CA . ALA A 1 110 ? 11.904 -14.181 -30.968 1.00 36.30 260 ALA A CA 1
ATOM 798 C C . ALA A 1 110 ? 12.030 -14.616 -32.444 1.00 35.64 260 ALA A C 1
ATOM 799 O O . ALA A 1 110 ? 11.008 -14.907 -33.072 1.00 35.95 260 ALA A O 1
ATOM 801 N N . PRO A 1 111 ? 13.237 -14.652 -33.004 1.00 35.41 261 PRO A N 1
ATOM 802 C CA . PRO A 1 111 ? 13.404 -15.041 -34.415 1.00 35.45 261 PRO A CA 1
ATOM 803 C C . PRO A 1 111 ? 12.690 -16.355 -34.750 1.00 35.25 261 PRO A C 1
ATOM 804 O O . PRO A 1 111 ? 11.819 -16.375 -35.626 1.00 33.96 261 PRO A O 1
ATOM 808 N N . HIS A 1 112 ? 13.005 -17.400 -33.984 1.00 34.98 262 HIS A N 1
ATOM 809 C CA . HIS A 1 112 ? 12.424 -18.712 -34.230 1.00 34.60 262 HIS A CA 1
ATOM 810 C C . HIS A 1 112 ? 10.926 -18.708 -33.975 1.00 35.15 262 HIS A C 1
ATOM 811 O O . HIS A 1 112 ? 10.155 -19.348 -34.725 1.00 35.61 262 HIS A O 1
ATOM 818 N N . LEU A 1 113 ? 10.510 -17.925 -32.989 1.00 34.61 263 LEU A N 1
ATOM 819 C CA . LEU A 1 113 ? 9.104 -17.843 -32.686 1.00 35.70 263 LEU A CA 1
ATOM 820 C C . LEU A 1 113 ? 8.375 -17.288 -33.895 1.00 35.98 263 LEU A C 1
ATOM 821 O O . LEU A 1 113 ? 7.278 -17.716 -34.219 1.00 36.55 263 LEU A O 1
ATOM 826 N N . LEU A 1 114 ? 8.970 -16.267 -34.507 1.00 36.11 264 LEU A N 1
ATOM 827 C CA . LEU A 1 114 ? 8.457 -15.710 -35.736 1.00 35.80 264 LEU A CA 1
ATOM 828 C C . LEU A 1 114 ? 8.453 -16.708 -36.897 1.00 34.57 264 LEU A C 1
ATOM 829 O O . LEU A 1 114 ? 7.470 -16.753 -37.639 1.00 34.79 264 LEU A O 1
ATOM 834 N N . ARG A 1 115 ? 9.519 -17.477 -37.071 1.00 33.32 265 ARG A N 1
ATOM 835 C CA . ARG A 1 115 ? 9.490 -18.572 -38.077 1.00 35.62 265 ARG A CA 1
ATOM 836 C C . ARG A 1 115 ? 8.318 -19.552 -37.913 1.00 36.71 265 ARG A C 1
ATOM 837 O O . ARG A 1 115 ? 7.803 -20.036 -38.908 1.00 36.30 265 ARG A O 1
ATOM 845 N N . LEU A 1 116 ? 7.844 -19.771 -36.673 1.00 38.12 266 LEU A N 1
ATOM 846 C CA . LEU A 1 116 ? 6.700 -20.649 -36.433 1.00 39.04 266 LEU A CA 1
ATOM 847 C C . LEU A 1 116 ? 5.481 -20.211 -37.240 1.00 39.44 266 LEU A C 1
ATOM 848 O O . LEU A 1 116 ? 4.774 -21.071 -37.821 1.00 37.54 266 LEU A O 1
ATOM 853 N N . PHE A 1 117 ? 5.269 -18.873 -37.336 1.00 39.55 267 PHE A N 1
ATOM 854 C CA . PHE A 1 117 ? 4.024 -18.344 -37.873 1.00 39.23 267 PHE A CA 1
ATOM 855 C C . PHE A 1 117 ? 4.053 -18.531 -39.348 1.00 40.30 267 PHE A C 1
ATOM 856 O O . PHE A 1 117 ? 3.026 -18.481 -40.023 1.00 40.72 267 PHE A O 1
ATOM 864 N N . VAL A 1 118 ? 5.238 -18.832 -39.828 1.00 41.66 268 VAL A N 1
ATOM 865 C CA . VAL A 1 118 ? 5.430 -19.170 -41.232 1.00 44.20 268 VAL A CA 1
ATOM 866 C C . VAL A 1 118 ? 5.052 -20.640 -41.540 1.00 44.85 268 VAL A C 1
ATOM 867 O O . VAL A 1 118 ? 4.692 -20.961 -42.666 1.00 45.57 268 VAL A O 1
ATOM 871 N N . ARG A 1 119 ? 5.050 -21.485 -40.513 1.00 45.82 269 ARG A N 1
ATOM 872 C CA . ARG A 1 119 ? 4.754 -22.929 -40.652 1.00 47.13 269 ARG A CA 1
ATOM 873 C C . ARG A 1 119 ? 3.438 -23.434 -40.056 1.00 47.51 269 ARG A C 1
ATOM 874 O O . ARG A 1 119 ? 2.905 -24.408 -40.509 1.00 47.56 269 ARG A O 1
ATOM 882 N N . ILE A 1 120 ? 2.929 -22.778 -39.018 1.00 49.12 270 ILE A N 1
ATOM 883 C CA . ILE A 1 120 ? 1.802 -23.319 -38.258 1.00 49.79 270 ILE A CA 1
ATOM 884 C C . ILE A 1 120 ? 0.493 -23.396 -39.054 1.00 50.37 270 ILE A C 1
ATOM 885 O O . ILE A 1 120 ? -0.291 -24.315 -38.865 1.00 50.41 270 ILE A O 1
ATOM 890 N N . GLY A 1 121 ? 0.265 -22.447 -39.954 1.00 51.05 271 GLY A N 1
ATOM 891 C CA . GLY A 1 121 ? -0.872 -22.518 -40.858 1.00 52.20 271 GLY A CA 1
ATOM 892 C C . GLY A 1 121 ? -1.076 -23.908 -41.473 1.00 52.75 271 GLY A C 1
ATOM 893 O O . GLY A 1 121 ? -2.182 -24.415 -41.501 1.00 53.00 271 GLY A O 1
ATOM 894 N N . ALA A 1 122 ? 0.003 -24.520 -41.954 1.00 52.86 272 ALA A N 1
ATOM 895 C CA . ALA A 1 122 ? -0.061 -25.848 -42.537 1.00 53.11 272 ALA A CA 1
ATOM 896 C C . ALA A 1 122 ? -0.472 -26.925 -41.516 1.00 53.74 272 ALA A C 1
ATOM 897 O O . ALA A 1 122 ? -1.283 -27.798 -41.822 1.00 53.33 272 ALA A O 1
ATOM 899 N N . MET A 1 123 ? 0.083 -26.844 -40.315 1.00 54.60 273 MET A N 1
ATOM 900 C CA . MET A 1 123 ? -0.246 -27.749 -39.236 1.00 56.31 273 MET A CA 1
ATOM 901 C C . MET A 1 123 ? -1.710 -27.603 -38.774 1.00 57.39 273 MET A C 1
ATOM 902 O O . MET A 1 123 ? -2.446 -28.600 -38.680 1.00 56.79 273 MET A O 1
ATOM 907 N N . LEU A 1 124 ? -2.158 -26.372 -38.516 1.00 57.98 274 LEU A N 1
ATOM 908 C CA . LEU A 1 124 ? -3.517 -26.200 -38.006 1.00 59.03 274 LEU A CA 1
ATOM 909 C C . LEU A 1 124 ? -4.541 -26.531 -39.075 1.00 58.63 274 LEU A C 1
ATOM 910 O O . LEU A 1 124 ? -5.695 -26.750 -38.771 1.00 58.95 274 LEU A O 1
ATOM 915 N N . ALA A 1 125 ? -4.096 -26.634 -40.321 1.00 58.47 275 ALA A N 1
ATOM 916 C CA . ALA A 1 125 ? -4.949 -27.055 -41.420 1.00 58.47 275 ALA A CA 1
ATOM 917 C C . ALA A 1 125 ? -5.493 -28.479 -41.245 1.00 59.17 275 ALA A C 1
ATOM 918 O O . ALA A 1 125 ? -6.307 -28.951 -42.065 1.00 58.41 275 ALA A O 1
ATOM 920 N N . TYR A 1 126 ? -5.040 -29.155 -40.186 1.00 60.21 276 TYR A N 1
ATOM 921 C CA . TYR A 1 126 ? -5.444 -30.522 -39.899 1.00 62.09 276 TYR A CA 1
ATOM 922 C C . TYR A 1 126 ? -6.466 -30.586 -38.741 1.00 65.56 276 TYR A C 1
ATOM 923 O O . TYR A 1 126 ? -7.438 -31.345 -38.816 1.00 65.98 276 TYR A O 1
ATOM 932 N N . THR A 1 127 ? -6.274 -29.770 -37.703 1.00 69.07 277 THR A N 1
ATOM 933 C CA . THR A 1 127 ? -7.238 -29.695 -36.593 1.00 72.52 277 THR A CA 1
ATOM 934 C C . THR A 1 127 ? -8.687 -29.435 -37.051 1.00 73.52 277 THR A C 1
ATOM 935 O O . THR A 1 127 ? -8.921 -28.934 -38.146 1.00 73.36 277 THR A O 1
ATOM 939 N N . PRO A 1 128 ? -9.663 -29.804 -36.224 1.00 74.66 278 PRO A N 1
ATOM 940 C CA . PRO A 1 128 ? -11.057 -29.595 -36.593 1.00 75.22 278 PRO A CA 1
ATOM 941 C C . PRO A 1 128 ? -11.511 -28.185 -36.180 1.00 75.47 278 PRO A C 1
ATOM 942 O O . PRO A 1 128 ? -11.519 -27.809 -34.991 1.00 75.17 278 PRO A O 1
ATOM 946 N N . LEU A 1 129 ? -11.835 -27.382 -37.187 1.00 75.58 279 LEU A N 1
ATOM 947 C CA . LEU A 1 129 ? -12.280 -26.013 -36.939 1.00 75.63 279 LEU A CA 1
ATOM 948 C C . LEU A 1 129 ? -13.366 -25.639 -37.903 1.00 73.84 279 LEU A C 1
ATOM 949 O O . LEU A 1 129 ? -13.152 -25.607 -39.128 1.00 72.93 279 LEU A O 1
ATOM 954 N N . ASP A 1 130 ? -14.549 -25.388 -37.338 1.00 72.68 280 ASP A N 1
ATOM 955 C CA . ASP A 1 130 ? -15.626 -24.741 -38.079 1.00 71.30 280 ASP A CA 1
ATOM 956 C C . ASP A 1 130 ? -15.129 -23.387 -38.584 1.00 69.69 280 ASP A C 1
ATOM 957 O O . ASP A 1 130 ? -13.984 -22.994 -38.333 1.00 69.86 280 ASP A O 1
ATOM 962 N N . GLU A 1 131 ? -15.982 -22.683 -39.309 1.00 67.43 281 GLU A N 1
ATOM 963 C CA . GLU A 1 131 ? -15.605 -21.411 -39.899 1.00 65.14 281 GLU A CA 1
ATOM 964 C C . GLU A 1 131 ? -15.321 -20.342 -38.819 1.00 60.92 281 GLU A C 1
ATOM 965 O O . GLU A 1 131 ? -14.444 -19.479 -39.000 1.00 61.18 281 GLU A O 1
ATOM 971 N N . LYS A 1 132 ? -16.044 -20.418 -37.704 1.00 55.38 282 LYS A N 1
ATOM 972 C CA . LYS A 1 132 ? -15.956 -19.407 -36.637 1.00 51.18 282 LYS A CA 1
ATOM 973 C C . LYS A 1 132 ? -14.721 -19.575 -35.709 1.00 49.13 282 LYS A C 1
ATOM 974 O O . LYS A 1 132 ? -14.034 -18.600 -35.393 1.00 46.09 282 LYS A O 1
ATOM 980 N N . SER A 1 133 ? -14.472 -20.819 -35.283 1.00 48.34 283 SER A N 1
ATOM 981 C CA . SER A 1 133 ? -13.381 -21.171 -34.346 1.00 48.72 283 SER A CA 1
ATOM 982 C C . SER A 1 133 ? -12.049 -20.895 -35.019 1.00 48.23 283 SER A C 1
ATOM 983 O O . SER A 1 133 ? -11.121 -20.352 -34.405 1.00 47.38 283 SER A O 1
ATOM 986 N N . LEU A 1 134 ? -11.991 -21.302 -36.286 1.00 48.80 284 LEU A N 1
ATOM 987 C CA . LEU A 1 134 ? -10.860 -21.069 -37.178 1.00 50.30 284 LEU A CA 1
ATOM 988 C C . LEU A 1 134 ? -10.576 -19.571 -37.357 1.00 49.34 284 LEU A C 1
ATOM 989 O O . LEU A 1 134 ? -9.489 -19.104 -37.002 1.00 49.50 284 LEU A O 1
ATOM 994 N N . ALA A 1 135 ? -11.545 -18.827 -37.892 1.00 48.14 285 ALA A N 1
ATOM 995 C CA . ALA A 1 135 ? -11.403 -17.378 -37.980 1.00 47.78 285 ALA A CA 1
ATOM 996 C C . ALA A 1 135 ? -10.973 -16.792 -36.621 1.00 47.25 285 ALA A C 1
ATOM 997 O O . ALA A 1 135 ? -10.112 -15.920 -36.577 1.00 48.06 285 ALA A O 1
ATOM 999 N N . LEU A 1 136 ? -11.542 -17.277 -35.527 1.00 46.23 286 LEU A N 1
ATOM 1000 C CA . LEU A 1 136 ? -11.199 -16.720 -34.210 1.00 46.51 286 LEU A CA 1
ATOM 1001 C C . LEU A 1 136 ? -9.704 -16.967 -33.849 1.00 46.02 286 LEU A C 1
ATOM 1002 O O . LEU A 1 136 ? -9.010 -16.103 -33.253 1.00 44.56 286 LEU A O 1
ATOM 1007 N N . LEU A 1 137 ? -9.232 -18.145 -34.257 1.00 45.87 287 LEU A N 1
ATOM 1008 C CA . LEU A 1 137 ? -7.846 -18.537 -34.122 1.00 45.60 287 LEU A CA 1
ATOM 1009 C C . LEU A 1 137 ? -6.961 -17.668 -34.974 1.00 43.87 287 LEU A C 1
ATOM 1010 O O . LEU A 1 137 ? -5.925 -17.176 -34.508 1.00 42.53 287 LEU A O 1
ATOM 1015 N N . LEU A 1 138 ? -7.332 -17.511 -36.234 1.00 43.41 288 LEU A N 1
ATOM 1016 C CA . LEU A 1 138 ? -6.513 -16.691 -37.135 1.00 43.58 288 LEU A CA 1
ATOM 1017 C C . LEU A 1 138 ? -6.400 -15.280 -36.589 1.00 42.89 288 LEU A C 1
ATOM 1018 O O . LEU A 1 138 ? -5.321 -14.704 -36.616 1.00 40.92 288 LEU A O 1
ATOM 1023 N N . ASN A 1 139 ? -7.522 -14.751 -36.069 1.00 43.57 289 ASN A N 1
ATOM 1024 C CA . ASN A 1 139 ? -7.547 -13.395 -35.528 1.00 44.90 289 ASN A CA 1
ATOM 1025 C C . ASN A 1 139 ? -6.590 -13.223 -34.349 1.00 43.98 289 ASN A C 1
ATOM 1026 O O . ASN A 1 139 ? -5.851 -12.227 -34.279 1.00 44.24 289 ASN A O 1
ATOM 1031 N N . TYR A 1 140 ? -6.576 -14.191 -33.438 1.00 42.30 290 TYR A N 1
ATOM 1032 C CA . TYR A 1 140 ? -5.656 -14.125 -32.309 1.00 41.71 290 TYR A CA 1
ATOM 1033 C C . TYR A 1 140 ? -4.202 -14.333 -32.718 1.00 40.46 290 TYR A C 1
ATOM 1034 O O . TYR A 1 140 ? -3.312 -13.768 -32.115 1.00 39.19 290 TYR A O 1
ATOM 1043 N N . LEU A 1 141 ? -3.985 -15.115 -33.771 1.00 39.80 291 LEU A N 1
ATOM 1044 C CA . LEU A 1 141 ? -2.627 -15.388 -34.234 1.00 39.22 291 LEU A CA 1
ATOM 1045 C C . LEU A 1 141 ? -2.101 -14.109 -34.869 1.00 38.32 291 LEU A C 1
ATOM 1046 O O . LEU A 1 141 ? -0.960 -13.658 -34.606 1.00 36.27 291 LEU A O 1
ATOM 1051 N N . HIS A 1 142 ? -2.974 -13.497 -35.657 1.00 38.33 292 HIS A N 1
ATOM 1052 C CA . HIS A 1 142 ? -2.631 -12.221 -36.271 1.00 39.01 292 HIS A CA 1
ATOM 1053 C C . HIS A 1 142 ? -2.392 -11.156 -35.206 1.00 38.87 292 HIS A C 1
ATOM 1054 O O . HIS A 1 142 ? -1.546 -10.285 -35.378 1.00 39.88 292 HIS A O 1
ATOM 1061 N N . ASP A 1 143 ? -3.110 -11.253 -34.090 1.00 38.69 293 ASP A N 1
ATOM 1062 C CA . ASP A 1 143 ? -3.005 -10.285 -33.001 1.00 39.04 293 ASP A CA 1
ATOM 1063 C C . ASP A 1 143 ? -1.664 -10.475 -32.258 1.00 39.67 293 ASP A C 1
ATOM 1064 O O . ASP A 1 143 ? -1.040 -9.513 -31.817 1.00 40.53 293 ASP A O 1
ATOM 1069 N N . PHE A 1 144 ? -1.197 -11.710 -32.164 1.00 39.57 294 PHE A N 1
ATOM 1070 C CA . PHE A 1 144 ? 0.099 -11.960 -31.570 1.00 40.31 294 PHE A CA 1
ATOM 1071 C C . PHE A 1 144 ? 1.181 -11.398 -32.508 1.00 40.68 294 PHE A C 1
ATOM 1072 O O . PHE A 1 144 ? 2.175 -10.860 -32.040 1.00 41.95 294 PHE A O 1
ATOM 1080 N N . LEU A 1 145 ? 0.962 -11.508 -33.822 1.00 40.32 295 LEU A N 1
ATOM 1081 C CA . LEU A 1 145 ? 1.956 -11.071 -34.808 1.00 39.90 295 LEU A CA 1
ATOM 1082 C C . LEU A 1 145 ? 2.034 -9.546 -34.759 1.00 39.85 295 LEU A C 1
ATOM 1083 O O . LEU A 1 145 ? 3.126 -8.984 -34.745 1.00 39.27 295 LEU A O 1
ATOM 1088 N N . LYS A 1 146 ? 0.863 -8.923 -34.608 1.00 39.40 296 LYS A N 1
ATOM 1089 C CA . LYS A 1 146 ? 0.766 -7.490 -34.361 1.00 39.05 296 LYS A CA 1
ATOM 1090 C C . LYS A 1 146 ? 1.558 -7.116 -33.113 1.00 38.42 296 LYS A C 1
ATOM 1091 O O . LYS A 1 146 ? 2.315 -6.169 -33.146 1.00 37.88 296 LYS A O 1
ATOM 1097 N N . TYR A 1 147 ? 1.423 -7.887 -32.027 1.00 38.68 297 TYR A N 1
ATOM 1098 C CA . TYR A 1 147 ? 2.304 -7.717 -30.859 1.00 38.52 297 TYR A CA 1
ATOM 1099 C C . TYR A 1 147 ? 3.825 -7.824 -31.184 1.00 38.49 297 TYR A C 1
ATOM 1100 O O . TYR A 1 147 ? 4.620 -7.025 -30.707 1.00 38.05 297 TYR A O 1
ATOM 1109 N N . LEU A 1 148 ? 4.208 -8.819 -31.992 1.00 38.34 298 LEU A N 1
ATOM 1110 C CA . LEU A 1 148 ? 5.615 -8.992 -32.395 1.00 37.66 298 LEU A CA 1
ATOM 1111 C C . LEU A 1 148 ? 6.120 -7.791 -33.193 1.00 38.45 298 LEU A C 1
ATOM 1112 O O . LEU A 1 148 ? 7.198 -7.263 -32.889 1.00 37.37 298 LEU A O 1
ATOM 1117 N N . ALA A 1 149 ? 5.328 -7.361 -34.196 1.00 39.21 299 ALA A N 1
ATOM 1118 C CA . ALA A 1 149 ? 5.650 -6.173 -35.022 1.00 39.50 299 ALA A CA 1
ATOM 1119 C C . ALA A 1 149 ? 5.823 -4.925 -34.145 1.00 40.09 299 ALA A C 1
ATOM 1120 O O . ALA A 1 149 ? 6.822 -4.219 -34.260 1.00 40.32 299 ALA A O 1
ATOM 1122 N N . LYS A 1 150 ? 4.841 -4.672 -33.273 1.00 40.85 300 LYS A N 1
ATOM 1123 C CA . LYS A 1 150 ? 4.898 -3.580 -32.311 1.00 42.36 300 LYS A CA 1
ATOM 1124 C C . LYS A 1 150 ? 6.197 -3.557 -31.464 1.00 42.04 300 LYS A C 1
ATOM 1125 O O . LYS A 1 150 ? 6.678 -2.511 -31.054 1.00 42.03 300 LYS A O 1
ATOM 1131 N N . ASN A 1 151 ? 6.778 -4.717 -31.206 1.00 41.65 301 ASN A N 1
ATOM 1132 C CA . ASN A 1 151 ? 7.951 -4.766 -30.359 1.00 41.02 301 ASN A CA 1
ATOM 1133 C C . ASN A 1 151 ? 9.167 -5.173 -31.186 1.00 39.25 301 ASN A C 1
ATOM 1134 O O . ASN A 1 151 ? 10.203 -5.582 -30.643 1.00 36.82 301 ASN A O 1
ATOM 1139 N N . SER A 1 152 ? 9.055 -5.011 -32.509 1.00 38.65 302 SER A N 1
ATOM 1140 C CA . SER A 1 152 ? 10.105 -5.549 -33.344 1.00 39.58 302 SER A CA 1
ATOM 1141 C C . SER A 1 152 ? 11.537 -5.078 -33.003 1.00 39.66 302 SER A C 1
ATOM 1142 O O . SER A 1 152 ? 12.490 -5.872 -33.082 1.00 37.89 302 SER A O 1
ATOM 1145 N N . ALA A 1 153 ? 11.676 -3.791 -32.663 1.00 40.86 303 ALA A N 1
ATOM 1146 C CA . ALA A 1 153 ? 13.007 -3.181 -32.470 1.00 42.55 303 ALA A CA 1
ATOM 1147 C C . ALA A 1 153 ? 13.756 -3.903 -31.338 1.00 43.33 303 ALA A C 1
ATOM 1148 O O . ALA A 1 153 ? 14.953 -4.167 -31.426 1.00 42.78 303 ALA A O 1
ATOM 1150 N N . THR A 1 154 ? 12.985 -4.277 -30.322 1.00 44.91 304 THR A N 1
ATOM 1151 C CA . THR A 1 154 ? 13.468 -4.998 -29.156 1.00 46.34 304 THR A CA 1
ATOM 1152 C C . THR A 1 154 ? 13.560 -6.532 -29.345 1.00 45.46 304 THR A C 1
ATOM 1153 O O . THR A 1 154 ? 14.350 -7.189 -28.668 1.00 46.38 304 THR A O 1
ATOM 1157 N N . LEU A 1 155 ? 12.790 -7.103 -30.274 1.00 43.49 305 LEU A N 1
ATOM 1158 C CA . LEU A 1 155 ? 12.693 -8.577 -30.360 1.00 40.61 305 LEU A CA 1
ATOM 1159 C C . LEU A 1 155 ? 13.553 -9.146 -31.511 1.00 38.82 305 LEU A C 1
ATOM 1160 O O . LEU A 1 155 ? 14.150 -10.213 -31.397 1.00 38.32 305 LEU A O 1
ATOM 1165 N N . PHE A 1 156 ? 13.665 -8.417 -32.606 1.00 36.58 306 PHE A N 1
ATOM 1166 C CA . PHE A 1 156 ? 14.362 -8.973 -33.780 1.00 36.14 306 PHE A CA 1
ATOM 1167 C C . PHE A 1 156 ? 15.561 -8.129 -34.110 1.00 37.46 306 PHE A C 1
ATOM 1168 O O . PHE A 1 156 ? 15.421 -6.960 -34.514 1.00 38.57 306 PHE A O 1
ATOM 1176 N N . SER A 1 157 ? 16.751 -8.677 -33.902 1.00 38.23 307 SER A N 1
ATOM 1177 C CA . SER A 1 157 ? 17.927 -7.830 -34.087 1.00 38.83 307 SER A CA 1
ATOM 1178 C C . SER A 1 157 ? 19.098 -8.682 -34.514 1.00 38.68 307 SER A C 1
ATOM 1179 O O . SER A 1 157 ? 19.369 -9.678 -33.892 1.00 37.44 307 SER A O 1
ATOM 1182 N N . ALA A 1 158 ? 19.803 -8.270 -35.561 1.00 39.72 308 ALA A N 1
ATOM 1183 C CA . ALA A 1 158 ? 21.060 -8.920 -35.928 1.00 40.95 308 ALA A CA 1
ATOM 1184 C C . ALA A 1 158 ? 22.061 -8.925 -34.763 1.00 42.05 308 ALA A C 1
ATOM 1185 O O . ALA A 1 158 ? 22.952 -9.753 -34.761 1.00 42.06 308 ALA A O 1
ATOM 1187 N N . SER A 1 159 ? 21.887 -8.048 -33.768 1.00 43.45 309 SER A N 1
ATOM 1188 C CA . SER A 1 159 ? 22.831 -8.018 -32.625 1.00 45.97 309 SER A CA 1
ATOM 1189 C C . SER A 1 159 ? 22.702 -9.240 -31.681 1.00 46.51 309 SER A C 1
ATOM 1190 O O . SER A 1 159 ? 23.619 -9.505 -30.897 1.00 47.79 309 SER A O 1
ATOM 1193 N N . ASP A 1 160 ? 21.590 -9.975 -31.759 1.00 45.85 310 ASP A N 1
ATOM 1194 C CA . ASP A 1 160 ? 21.454 -11.243 -31.039 1.00 45.25 310 ASP A CA 1
ATOM 1195 C C . ASP A 1 160 ? 22.125 -12.419 -31.744 1.00 44.97 310 ASP A C 1
ATOM 1196 O O . ASP A 1 160 ? 21.935 -13.559 -31.350 1.00 44.33 310 ASP A O 1
ATOM 1201 N N . TYR A 1 161 ? 22.899 -12.143 -32.788 1.00 44.90 311 TYR A N 1
ATOM 1202 C CA . TYR A 1 161 ? 23.514 -13.185 -33.580 1.00 45.52 311 TYR A CA 1
ATOM 1203 C C . TYR A 1 161 ? 25.004 -12.997 -33.522 1.00 46.93 311 TYR A C 1
ATOM 1204 O O . TYR A 1 161 ? 25.509 -11.838 -33.391 1.00 46.46 311 TYR A O 1
ATOM 1213 N N . GLU A 1 162 ? 25.697 -14.122 -33.671 1.00 48.07 312 GLU A N 1
ATOM 1214 C CA . GLU A 1 162 ? 27.164 -14.143 -33.692 1.00 50.80 312 GLU A CA 1
ATOM 1215 C C . GLU A 1 162 ? 27.688 -15.030 -34.810 1.00 50.76 312 GLU A C 1
ATOM 1216 O O . GLU A 1 162 ? 27.117 -16.083 -35.080 1.00 48.60 312 GLU A O 1
ATOM 1222 N N . VAL A 1 163 ? 28.772 -14.612 -35.464 1.00 53.50 313 VAL A N 1
ATOM 1223 C CA . VAL A 1 163 ? 29.477 -15.513 -36.402 1.00 56.12 313 VAL A CA 1
ATOM 1224 C C . VAL A 1 163 ? 29.731 -16.830 -35.699 1.00 55.80 313 VAL A C 1
ATOM 1225 O O . VAL A 1 163 ? 30.072 -16.859 -34.505 1.00 54.69 313 VAL A O 1
ATOM 1229 N N . ALA A 1 164 ? 29.509 -17.926 -36.411 1.00 57.28 314 ALA A N 1
ATOM 1230 C CA . ALA A 1 164 ? 29.824 -19.252 -35.837 1.00 58.86 314 ALA A CA 1
ATOM 1231 C C . ALA A 1 164 ? 31.326 -19.518 -35.905 1.00 60.35 314 ALA A C 1
ATOM 1232 O O . ALA A 1 164 ? 31.957 -19.194 -36.910 1.00 60.13 314 ALA A O 1
ATOM 1234 N N . PRO A 1 165 ? 31.888 -20.117 -34.851 1.00 63.03 315 PRO A N 1
ATOM 1235 C CA . PRO A 1 165 ? 33.317 -20.528 -34.835 1.00 65.07 315 PRO A CA 1
ATOM 1236 C C . PRO A 1 165 ? 33.706 -21.499 -35.975 1.00 67.92 315 PRO A C 1
ATOM 1237 O O . PRO A 1 165 ? 32.836 -22.213 -36.475 1.00 67.49 315 PRO A O 1
ATOM 1241 N N . PRO A 1 166 ? 34.982 -21.527 -36.388 1.00 71.03 316 PRO A N 1
ATOM 1242 C CA . PRO A 1 166 ? 35.419 -22.467 -37.441 1.00 72.93 316 PRO A CA 1
ATOM 1243 C C . PRO A 1 166 ? 35.164 -23.923 -37.065 1.00 74.27 316 PRO A C 1
ATOM 1244 O O . PRO A 1 166 ? 35.031 -24.759 -37.952 1.00 74.92 316 PRO A O 1
ATOM 1248 N N . GLU A 1 167 ? 35.071 -24.198 -35.767 1.00 75.54 317 GLU A N 1
ATOM 1249 C CA . GLU A 1 167 ? 34.813 -25.547 -35.253 1.00 76.71 317 GLU A CA 1
ATOM 1250 C C . GLU A 1 167 ? 33.357 -25.993 -35.441 1.00 76.51 317 GLU A C 1
ATOM 1251 O O . GLU A 1 167 ? 33.082 -27.171 -35.695 1.00 76.04 317 GLU A O 1
ATOM 1257 N N . TYR A 1 168 ? 32.430 -25.045 -35.330 1.00 76.53 318 TYR A N 1
ATOM 1258 C CA . TYR A 1 168 ? 31.031 -25.326 -35.612 1.00 76.74 318 TYR A CA 1
ATOM 1259 C C . TYR A 1 168 ? 30.853 -25.769 -37.068 1.00 79.29 318 TYR A C 1
ATOM 1260 O O . TYR A 1 168 ? 30.069 -26.671 -37.346 1.00 78.50 318 TYR A O 1
ATOM 1269 N N . HIS A 1 169 ? 31.575 -25.113 -37.979 1.00 83.49 319 HIS A N 1
ATOM 1270 C CA . HIS A 1 169 ? 31.620 -25.482 -39.400 1.00 88.08 319 HIS A CA 1
ATOM 1271 C C . HIS A 1 169 ? 32.085 -26.921 -39.611 1.00 94.02 319 HIS A C 1
ATOM 1272 O O . HIS A 1 169 ? 31.586 -27.626 -40.494 1.00 94.59 319 HIS A O 1
ATOM 1279 N N . ARG A 1 170 ? 33.051 -27.341 -38.798 1.00 100.94 320 ARG A N 1
ATOM 1280 C CA . ARG A 1 170 ? 33.581 -28.694 -38.876 1.00 107.60 320 ARG A CA 1
ATOM 1281 C C . ARG A 1 170 ? 32.538 -29.702 -38.385 1.00 108.21 320 ARG A C 1
ATOM 1282 O O . ARG A 1 170 ? 32.081 -30.529 -39.180 1.00 108.85 320 ARG A O 1
ATOM 1290 N N . VAL B 1 6 ? -5.034 -32.673 -22.656 1.00 75.03 156 VAL B N 1
ATOM 1291 C CA . VAL B 1 6 ? -6.475 -32.282 -22.464 1.00 74.96 156 VAL B CA 1
ATOM 1292 C C . VAL B 1 6 ? -7.388 -33.523 -22.452 1.00 73.41 156 VAL B C 1
ATOM 1293 O O . VAL B 1 6 ? -8.414 -33.555 -23.139 1.00 74.07 156 VAL B O 1
ATOM 1297 N N . LYS B 1 7 ? -7.011 -34.545 -21.679 1.00 70.93 157 LYS B N 1
ATOM 1298 C CA . LYS B 1 7 ? -7.852 -35.738 -21.498 1.00 68.23 157 LYS B CA 1
ATOM 1299 C C . LYS B 1 7 ? -7.806 -36.732 -22.667 1.00 64.39 157 LYS B C 1
ATOM 1300 O O . LYS B 1 7 ? -8.858 -37.186 -23.119 1.00 63.98 157 LYS B O 1
ATOM 1306 N N . VAL B 1 8 ? -6.612 -37.060 -23.158 1.00 59.97 158 VAL B N 1
ATOM 1307 C CA . VAL B 1 8 ? -6.431 -38.240 -24.022 1.00 55.53 158 VAL B CA 1
ATOM 1308 C C . VAL B 1 8 ? -6.022 -39.382 -23.105 1.00 53.17 158 VAL B C 1
ATOM 1309 O O . VAL B 1 8 ? -4.972 -39.328 -22.459 1.00 52.84 158 VAL B O 1
ATOM 1313 N N . LYS B 1 9 ? -6.867 -40.401 -23.032 1.00 50.05 159 LYS B N 1
ATOM 1314 C CA . LYS B 1 9 ? -6.634 -41.548 -22.149 1.00 47.60 159 LYS B CA 1
ATOM 1315 C C . LYS B 1 9 ? -6.000 -42.740 -22.891 1.00 43.78 159 LYS B C 1
ATOM 1316 O O . LYS B 1 9 ? -6.528 -43.223 -23.884 1.00 42.94 159 LYS B O 1
ATOM 1322 N N . ILE B 1 10 ? -4.849 -43.193 -22.413 1.00 40.53 160 ILE B N 1
ATOM 1323 C CA . ILE B 1 10 ? -4.234 -44.424 -22.924 1.00 36.85 160 ILE B CA 1
ATOM 1324 C C . ILE B 1 10 ? -4.965 -45.594 -22.319 1.00 35.30 160 ILE B C 1
ATOM 1325 O O . ILE B 1 10 ? -5.123 -45.673 -21.083 1.00 35.32 160 ILE B O 1
ATOM 1330 N N . PRO B 1 11 ? -5.472 -46.497 -23.157 1.00 33.59 161 PRO B N 1
ATOM 1331 C CA . PRO B 1 11 ? -6.113 -47.667 -22.581 1.00 31.82 161 PRO B CA 1
ATOM 1332 C C . PRO B 1 11 ? -5.167 -48.267 -21.567 1.00 32.59 161 PRO B C 1
ATOM 1333 O O . PRO B 1 11 ? -3.926 -48.383 -21.774 1.00 30.97 161 PRO B O 1
ATOM 1337 N N . GLU B 1 12 ? -5.762 -48.652 -20.449 1.00 33.90 162 GLU B N 1
ATOM 1338 C CA . GLU B 1 12 ? -5.024 -49.234 -19.356 1.00 36.11 162 GLU B CA 1
ATOM 1339 C C . GLU B 1 12 ? -4.201 -50.443 -19.799 1.00 36.26 162 GLU B C 1
ATOM 1340 O O . GLU B 1 12 ? -3.083 -50.630 -19.353 1.00 37.08 162 GLU B O 1
ATOM 1346 N N . GLU B 1 13 ? -4.758 -51.276 -20.674 1.00 36.23 163 GLU B N 1
ATOM 1347 C CA . GLU B 1 13 ? -4.042 -52.450 -21.142 1.00 35.96 163 GLU B CA 1
ATOM 1348 C C . GLU B 1 13 ? -2.781 -52.154 -21.966 1.00 34.01 163 GLU B C 1
ATOM 1349 O O . GLU B 1 13 ? -2.049 -53.072 -22.253 1.00 33.70 163 GLU B O 1
ATOM 1355 N N . LEU B 1 14 ? -2.554 -50.900 -22.358 1.00 32.56 164 LEU B N 1
ATOM 1356 C CA . LEU B 1 14 ? -1.389 -50.475 -23.147 1.00 31.71 164 LEU B CA 1
ATOM 1357 C C . LEU B 1 14 ? -0.267 -49.843 -22.302 1.00 32.17 164 LEU B C 1
ATOM 1358 O O . LEU B 1 14 ? 0.833 -49.585 -22.801 1.00 32.82 164 LEU B O 1
ATOM 1363 N N . LYS B 1 15 ? -0.536 -49.578 -21.034 1.00 32.78 165 LYS B N 1
ATOM 1364 C CA . LYS B 1 15 ? 0.489 -49.003 -20.139 1.00 33.12 165 LYS B CA 1
ATOM 1365 C C . LYS B 1 15 ? 1.671 -49.910 -19.868 1.00 32.32 165 LYS B C 1
ATOM 1366 O O . LYS B 1 15 ? 2.790 -49.446 -19.930 1.00 33.45 165 LYS B O 1
ATOM 1372 N N . PRO B 1 16 ? 1.457 -51.186 -19.628 1.00 31.89 166 PRO B N 1
ATOM 1373 C CA . PRO B 1 16 ? 2.582 -52.101 -19.478 1.00 32.46 166 PRO B CA 1
ATOM 1374 C C . PRO B 1 16 ? 3.523 -52.026 -20.694 1.00 32.93 166 PRO B C 1
ATOM 1375 O O . PRO B 1 16 ? 4.739 -52.008 -20.526 1.00 34.24 166 PRO B O 1
ATOM 1379 N N . TRP B 1 17 ? 2.955 -51.967 -21.891 1.00 32.50 167 TRP B N 1
ATOM 1380 C CA . TRP B 1 17 ? 3.731 -51.886 -23.127 1.00 31.51 167 TRP B CA 1
ATOM 1381 C C . TRP B 1 17 ? 4.544 -50.592 -23.177 1.00 30.96 167 TRP B C 1
ATOM 1382 O O . TRP B 1 17 ? 5.695 -50.602 -23.615 1.00 30.83 167 TRP B O 1
ATOM 1393 N N . LEU B 1 18 ? 3.964 -49.494 -22.686 1.00 30.10 168 LEU B N 1
ATOM 1394 C CA . LEU B 1 18 ? 4.699 -48.232 -22.641 1.00 30.05 168 LEU B CA 1
ATOM 1395 C C . LEU B 1 18 ? 5.972 -48.416 -21.804 1.00 30.23 168 LEU B C 1
ATOM 1396 O O . LEU B 1 18 ? 7.084 -47.909 -22.166 1.00 31.37 168 LEU B O 1
ATOM 1401 N N . VAL B 1 19 ? 5.819 -49.154 -20.706 1.00 29.18 169 VAL B N 1
ATOM 1402 C CA . VAL B 1 19 ? 6.960 -49.461 -19.847 1.00 29.52 169 VAL B CA 1
ATOM 1403 C C . VAL B 1 19 ? 7.904 -50.402 -20.567 1.00 28.10 169 VAL B C 1
ATOM 1404 O O . VAL B 1 19 ? 9.101 -50.181 -20.549 1.00 28.26 169 VAL B O 1
ATOM 1408 N N . ASP B 1 20 ? 7.379 -51.434 -21.231 1.00 27.93 170 ASP B N 1
ATOM 1409 C CA . ASP B 1 20 ? 8.283 -52.366 -21.931 1.00 28.12 170 ASP B CA 1
ATOM 1410 C C . ASP B 1 20 ? 9.045 -51.688 -23.038 1.00 27.43 170 ASP B C 1
ATOM 1411 O O . ASP B 1 20 ? 10.240 -51.977 -23.271 1.00 27.74 170 ASP B O 1
ATOM 1416 N N . ASP B 1 21 ? 8.379 -50.772 -23.713 1.00 27.45 171 ASP B N 1
ATOM 1417 C CA . ASP B 1 21 ? 9.015 -50.044 -24.857 1.00 27.88 171 ASP B CA 1
ATOM 1418 C C . ASP B 1 21 ? 10.189 -49.211 -24.301 1.00 27.94 171 ASP B C 1
ATOM 1419 O O . ASP B 1 21 ? 11.331 -49.284 -24.808 1.00 27.96 171 ASP B O 1
ATOM 1424 N N . TRP B 1 22 ? 9.927 -48.488 -23.218 1.00 27.77 172 TRP B N 1
ATOM 1425 C CA . TRP B 1 22 ? 10.940 -47.677 -22.539 1.00 29.04 172 TRP B CA 1
ATOM 1426 C C . TRP B 1 22 ? 12.076 -48.554 -22.034 1.00 29.97 172 TRP B C 1
ATOM 1427 O O . TRP B 1 22 ? 13.270 -48.174 -22.060 1.00 28.89 172 TRP B O 1
ATOM 1438 N N . ASP B 1 23 ? 11.710 -49.736 -21.528 1.00 30.03 173 ASP B N 1
ATOM 1439 C CA . ASP B 1 23 ? 12.726 -50.607 -20.985 1.00 30.41 173 ASP B CA 1
ATOM 1440 C C . ASP B 1 23 ? 13.663 -51.148 -22.091 1.00 30.73 173 ASP B C 1
ATOM 1441 O O . ASP B 1 23 ? 14.898 -51.047 -22.011 1.00 31.12 173 ASP B O 1
ATOM 1446 N N . LEU B 1 24 ? 13.056 -51.692 -23.137 1.00 30.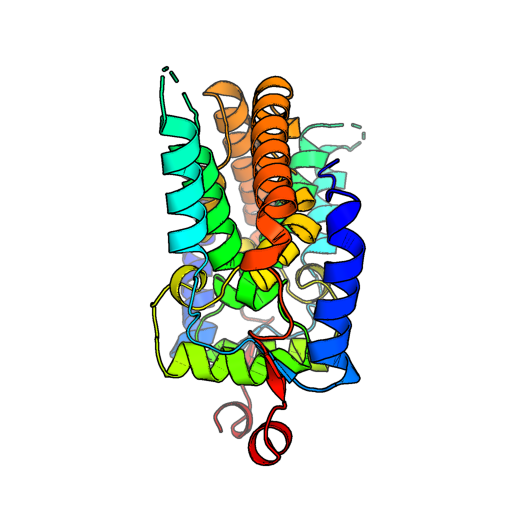36 174 LEU B N 1
ATOM 1447 C CA . LEU B 1 24 ? 13.785 -52.181 -24.298 1.00 30.59 174 LEU B CA 1
ATOM 1448 C C . LEU B 1 24 ? 14.801 -51.161 -24.838 1.00 30.86 174 LEU B C 1
ATOM 1449 O O . LEU B 1 24 ? 15.951 -51.516 -25.117 1.00 31.96 174 LEU B O 1
ATOM 1454 N N . ILE B 1 25 ? 14.371 -49.915 -25.022 1.00 30.22 175 ILE B N 1
ATOM 1455 C CA . ILE B 1 25 ? 15.241 -48.866 -25.559 1.00 30.15 175 ILE B CA 1
ATOM 1456 C C . ILE B 1 25 ? 16.247 -48.384 -24.505 1.00 31.95 175 ILE B C 1
ATOM 1457 O O . ILE B 1 25 ? 17.455 -48.393 -24.720 1.00 32.95 175 ILE B O 1
ATOM 1462 N N . THR B 1 26 ? 15.732 -47.949 -23.378 1.00 33.34 176 THR B N 1
ATOM 1463 C CA . THR B 1 26 ? 16.508 -47.207 -22.381 1.00 36.70 176 THR B CA 1
ATOM 1464 C C . THR B 1 26 ? 17.382 -48.076 -21.480 1.00 37.18 176 THR B C 1
ATOM 1465 O O . THR B 1 26 ? 18.487 -47.648 -21.080 1.00 37.37 176 THR B O 1
ATOM 1469 N N . ARG B 1 27 ? 16.878 -49.264 -21.103 1.00 37.21 177 ARG B N 1
ATOM 1470 C CA . ARG B 1 27 ? 17.649 -50.085 -20.182 1.00 37.92 177 ARG B CA 1
ATOM 1471 C C . ARG B 1 27 ? 18.400 -51.166 -20.925 1.00 36.67 177 ARG B C 1
ATOM 1472 O O . ARG B 1 27 ? 19.579 -51.387 -20.638 1.00 37.17 177 ARG B O 1
ATOM 1480 N N . GLN B 1 28 ? 17.726 -51.845 -21.858 1.00 34.75 178 GLN B N 1
ATOM 1481 C CA . GLN B 1 28 ? 18.299 -52.948 -22.610 1.00 33.68 178 GLN B CA 1
ATOM 1482 C C . GLN B 1 28 ? 19.088 -52.514 -23.832 1.00 33.42 178 GLN B C 1
ATOM 1483 O O . GLN B 1 28 ? 19.759 -53.341 -24.469 1.00 33.76 178 GLN B O 1
ATOM 1489 N N . LYS B 1 29 ? 19.008 -51.234 -24.180 1.00 33.07 179 LYS B N 1
ATOM 1490 C CA . LYS B 1 29 ? 19.733 -50.702 -25.349 1.00 33.13 179 LYS B CA 1
ATOM 1491 C C . LYS B 1 29 ? 19.402 -51.436 -26.619 1.00 31.72 179 LYS B C 1
ATOM 1492 O O . LYS B 1 29 ? 20.297 -51.819 -27.403 1.00 32.59 179 LYS B O 1
ATOM 1498 N N . GLN B 1 30 ? 18.113 -51.690 -26.814 1.00 29.49 180 GLN B N 1
ATOM 1499 C CA . GLN B 1 30 ? 17.670 -52.217 -28.084 1.00 28.08 180 GLN B CA 1
ATOM 1500 C C . GLN B 1 30 ? 17.192 -51.015 -28.902 1.00 28.19 180 GLN B C 1
ATOM 1501 O O . GLN B 1 30 ? 17.068 -49.907 -28.366 1.00 26.35 180 GLN B O 1
ATOM 1507 N N . LEU B 1 31 ? 16.853 -51.264 -30.167 1.00 28.53 181 LEU B N 1
ATOM 1508 C CA . LEU B 1 31 ? 16.237 -50.252 -30.986 1.00 29.36 181 LEU B CA 1
ATOM 1509 C C . LEU B 1 31 ? 15.134 -50.926 -31.742 1.00 29.92 181 LEU B C 1
ATOM 1510 O O . LEU B 1 31 ? 15.268 -52.105 -32.077 1.00 30.03 181 LEU B O 1
ATOM 1515 N N . PHE B 1 32 ? 14.044 -50.206 -31.998 1.00 30.18 182 PHE B N 1
ATOM 1516 C CA . PHE B 1 32 ? 13.029 -50.709 -32.943 1.00 31.90 182 PHE B CA 1
ATOM 1517 C C . PHE B 1 32 ? 13.670 -51.005 -34.315 1.00 34.21 182 PHE B C 1
ATOM 1518 O O . PHE B 1 32 ? 14.440 -50.193 -34.842 1.00 34.88 182 PHE B O 1
ATOM 1526 N N . TYR B 1 33 ? 13.345 -52.134 -34.907 1.00 37.05 183 TYR B N 1
ATOM 1527 C CA . TYR B 1 33 ? 13.891 -52.506 -36.214 1.00 41.11 183 TYR B CA 1
ATOM 1528 C C . TYR B 1 33 ? 13.315 -51.611 -37.324 1.00 42.48 183 TYR B C 1
ATOM 1529 O O . TYR B 1 33 ? 12.104 -51.534 -37.515 1.00 40.37 183 TYR B O 1
ATOM 1538 N N . LEU B 1 34 ? 14.199 -50.884 -38.026 1.00 44.99 184 LEU B N 1
ATOM 1539 C CA . LEU B 1 34 ? 13.793 -49.823 -38.970 1.00 46.97 184 LEU B CA 1
ATOM 1540 C C . LEU B 1 34 ? 14.496 -50.051 -40.294 1.00 48.11 184 LEU B C 1
ATOM 1541 O O . LEU B 1 34 ? 15.615 -50.538 -40.271 1.00 47.71 184 LEU B O 1
ATOM 1546 N N . PRO B 1 35 ? 13.913 -49.701 -41.450 1.00 50.07 185 PRO B N 1
ATOM 1547 C CA . PRO B 1 35 ? 12.511 -49.250 -41.620 1.00 51.32 185 PRO B CA 1
ATOM 1548 C C . PRO B 1 35 ? 11.453 -50.310 -41.225 1.00 52.15 185 PRO B C 1
ATOM 1549 O O . PRO B 1 35 ? 11.735 -51.527 -41.271 1.00 52.50 185 PRO B O 1
ATOM 1553 N N . ALA B 1 36 ? 10.261 -49.851 -40.841 1.00 52.78 186 ALA B N 1
ATOM 1554 C CA . ALA B 1 36 ? 9.305 -50.703 -40.085 1.00 53.46 186 ALA B CA 1
ATOM 1555 C C . ALA B 1 36 ? 8.625 -51.763 -40.940 1.00 54.51 186 ALA B C 1
ATOM 1556 O O . ALA B 1 36 ? 8.244 -51.488 -42.085 1.00 55.11 186 ALA B O 1
ATOM 1558 N N . LYS B 1 37 ? 8.431 -52.953 -40.371 1.00 54.81 187 LYS B N 1
ATOM 1559 C CA . LYS B 1 37 ? 7.681 -53.999 -41.037 1.00 55.18 187 LYS B CA 1
ATOM 1560 C C . LYS B 1 37 ? 6.189 -53.645 -41.134 1.00 53.14 187 LYS B C 1
ATOM 1561 O O . LYS B 1 37 ? 5.481 -54.015 -42.083 1.00 53.24 187 LYS B O 1
ATOM 1567 N N . LYS B 1 38 ? 5.700 -52.951 -40.116 1.00 50.12 188 LYS B N 1
ATOM 1568 C CA . LYS B 1 38 ? 4.348 -52.436 -40.143 1.00 46.26 188 LYS B CA 1
ATOM 1569 C C . LYS B 1 38 ? 4.423 -50.955 -39.757 1.00 42.99 188 LYS B C 1
ATOM 1570 O O . LYS B 1 38 ? 4.470 -50.603 -38.565 1.00 41.59 188 LYS B O 1
ATOM 1576 N N . ASN B 1 39 ? 4.479 -50.101 -40.776 1.00 38.67 189 ASN B N 1
ATOM 1577 C CA . ASN B 1 39 ? 4.663 -48.685 -40.548 1.00 35.19 189 ASN B CA 1
ATOM 1578 C C . ASN B 1 39 ? 3.381 -47.985 -40.148 1.00 32.27 189 ASN B C 1
ATOM 1579 O O . ASN B 1 39 ? 2.322 -48.525 -40.287 1.00 31.87 189 ASN B O 1
ATOM 1584 N N . VAL B 1 40 ? 3.510 -46.790 -39.614 1.00 31.33 190 VAL B N 1
ATOM 1585 C CA . VAL B 1 40 ? 2.376 -45.962 -39.189 1.00 29.81 190 VAL B CA 1
ATOM 1586 C C . VAL B 1 40 ? 1.377 -45.751 -40.329 1.00 30.56 190 VAL B C 1
ATOM 1587 O O . VAL B 1 40 ? 0.172 -45.814 -40.108 1.00 29.48 190 VAL B O 1
ATOM 1591 N N . ASP B 1 41 ? 1.883 -45.465 -41.540 1.00 31.09 191 ASP B N 1
ATOM 1592 C CA . ASP B 1 41 ? 1.026 -45.308 -42.704 1.00 33.00 191 ASP B CA 1
ATOM 1593 C C . ASP B 1 41 ? 0.117 -46.534 -42.827 1.00 33.67 191 ASP B C 1
ATOM 1594 O O . ASP B 1 41 ? -1.095 -46.406 -42.868 1.00 33.47 191 ASP B O 1
ATOM 1599 N N . SER B 1 42 ? 0.701 -47.738 -42.882 1.00 34.52 192 SER B N 1
ATOM 1600 C CA . SER B 1 42 ? -0.152 -48.922 -43.038 1.00 35.81 192 SER B CA 1
ATOM 1601 C C . SER B 1 42 ? -1.150 -49.096 -41.878 1.00 34.42 192 SER B C 1
ATOM 1602 O O . SER B 1 42 ? -2.334 -49.389 -42.106 1.00 34.14 192 SER B O 1
ATOM 1605 N N . ILE B 1 43 ? -0.692 -48.871 -40.642 1.00 33.30 193 ILE B N 1
ATOM 1606 C CA . ILE B 1 43 ? -1.581 -48.964 -39.453 1.00 31.93 193 ILE B CA 1
ATOM 1607 C C . ILE B 1 43 ? -2.761 -47.991 -39.563 1.00 31.87 193 ILE B C 1
ATOM 1608 O O . ILE B 1 43 ? -3.884 -48.345 -39.281 1.00 31.11 193 ILE B O 1
ATOM 1613 N N . LEU B 1 44 ? -2.501 -46.746 -39.989 1.00 32.83 194 LEU B N 1
ATOM 1614 C CA . LEU B 1 44 ? -3.587 -45.770 -40.172 1.00 33.98 194 LEU B CA 1
ATOM 1615 C C . LEU B 1 44 ? -4.533 -46.190 -41.324 1.00 35.12 194 LEU B C 1
ATOM 1616 O O . LEU B 1 44 ? -5.741 -46.038 -41.228 1.00 34.30 194 LEU B O 1
ATOM 1621 N N . GLU B 1 45 ? -3.964 -46.747 -42.383 1.00 37.07 195 GLU B N 1
ATOM 1622 C CA . GLU B 1 45 ? -4.767 -47.190 -43.518 1.00 40.14 195 GLU B CA 1
ATOM 1623 C C . GLU B 1 45 ? -5.655 -48.364 -43.094 1.00 40.02 195 GLU B C 1
ATOM 1624 O O . GLU B 1 45 ? -6.838 -48.394 -43.418 1.00 39.82 195 GLU B O 1
ATOM 1630 N N . ASP B 1 46 ? -5.098 -49.297 -42.323 1.00 40.58 196 ASP B N 1
ATOM 1631 C CA . ASP B 1 46 ? -5.917 -50.389 -41.753 1.00 40.53 196 ASP B CA 1
ATOM 1632 C C . ASP B 1 46 ? -7.074 -49.795 -40.962 1.00 38.87 196 ASP B C 1
ATOM 1633 O O . ASP B 1 46 ? -8.207 -50.197 -41.099 1.00 39.16 196 ASP B O 1
ATOM 1638 N N . TYR B 1 47 ? -6.783 -48.811 -40.139 1.00 37.71 197 TYR B N 1
ATOM 1639 C CA . TYR B 1 47 ? -7.820 -48.271 -39.273 1.00 36.36 197 TYR B CA 1
ATOM 1640 C C . TYR B 1 47 ? -8.926 -47.655 -40.095 1.00 36.28 197 TYR B C 1
ATOM 1641 O O . TYR B 1 47 ? -10.078 -47.885 -39.840 1.00 36.35 197 TYR B O 1
ATOM 1650 N N . ALA B 1 48 ? -8.536 -46.819 -41.046 1.00 36.90 198 ALA B N 1
ATOM 1651 C CA . ALA B 1 48 ? -9.471 -46.124 -41.916 1.00 37.20 198 ALA B CA 1
ATOM 1652 C C . ALA B 1 48 ? -10.271 -47.177 -42.706 1.00 37.44 198 ALA B C 1
ATOM 1653 O O . ALA B 1 48 ? -11.498 -47.121 -42.783 1.00 37.53 198 ALA B O 1
ATOM 1655 N N . ASN B 1 49 ? -9.604 -48.195 -43.212 1.00 38.79 199 ASN B N 1
ATOM 1656 C CA . ASN B 1 49 ? -10.356 -49.241 -43.905 1.00 41.07 199 ASN B CA 1
ATOM 1657 C C . ASN B 1 49 ? -11.350 -49.941 -42.977 1.00 42.32 199 ASN B C 1
ATOM 1658 O O . ASN B 1 49 ? -12.541 -50.114 -43.310 1.00 43.17 199 ASN B O 1
ATOM 1663 N N . TYR B 1 50 ? -10.881 -50.278 -41.783 1.00 42.68 200 TYR B N 1
ATOM 1664 C CA . TYR B 1 50 ? -11.727 -50.874 -40.770 1.00 43.05 200 TYR B CA 1
ATOM 1665 C C . TYR B 1 50 ? -12.962 -50.027 -40.460 1.00 44.60 200 TYR B C 1
ATOM 1666 O O . TYR B 1 50 ? -14.062 -50.567 -40.387 1.00 43.43 200 TYR B O 1
ATOM 1675 N N . LYS B 1 51 ? -12.779 -48.720 -40.250 1.00 46.77 201 LYS B N 1
ATOM 1676 C CA . LYS B 1 51 ? -13.919 -47.855 -39.975 1.00 50.19 201 LYS B CA 1
ATOM 1677 C C . LYS B 1 51 ? -14.865 -47.727 -41.195 1.00 54.11 201 LYS B C 1
ATOM 1678 O O . LYS B 1 51 ? -16.075 -47.573 -41.014 1.00 53.77 201 LYS B O 1
ATOM 1684 N N . LYS B 1 52 ? -14.306 -47.808 -42.407 1.00 59.06 202 LYS B N 1
ATOM 1685 C CA . LYS B 1 52 ? -15.068 -47.662 -43.645 1.00 64.92 202 LYS B CA 1
ATOM 1686 C C . LYS B 1 52 ? -15.767 -48.954 -44.036 1.00 70.16 202 LYS B C 1
ATOM 1687 O O . LYS B 1 52 ? -16.352 -49.010 -45.101 1.00 70.04 202 LYS B O 1
ATOM 1693 N N . SER B 1 53 ? -15.683 -49.978 -43.180 1.00 77.24 203 SER B N 1
ATOM 1694 C CA . SER B 1 53 ? -16.296 -51.307 -43.390 1.00 84.27 203 SER B CA 1
ATOM 1695 C C . SER B 1 53 ? -17.762 -51.287 -43.841 1.00 88.77 203 SER B C 1
ATOM 1696 O O . SER B 1 53 ? -18.142 -52.060 -44.726 1.00 89.60 203 SER B O 1
ATOM 1699 N N . ARG B 1 54 ? -18.580 -50.428 -43.226 1.00 93.96 204 ARG B N 1
ATOM 1700 C CA . ARG B 1 54 ? -19.960 -50.226 -43.684 1.00 98.61 204 ARG B CA 1
ATOM 1701 C C . ARG B 1 54 ? -20.118 -48.946 -44.502 1.00 99.04 204 ARG B C 1
ATOM 1702 O O . ARG B 1 54 ? -19.994 -48.967 -45.729 1.00 99.53 204 ARG B O 1
ATOM 1710 N N . TYR B 1 62 ? -15.743 -34.559 -42.463 1.00 85.72 212 TYR B N 1
ATOM 1711 C CA . TYR B 1 62 ? -15.153 -34.315 -41.147 1.00 85.13 212 TYR B CA 1
ATOM 1712 C C . TYR B 1 62 ? -15.080 -35.621 -40.335 1.00 80.71 212 TYR B C 1
ATOM 1713 O O . TYR B 1 62 ? -15.597 -35.686 -39.224 1.00 81.44 212 TYR B O 1
ATOM 1722 N N . ALA B 1 63 ? -14.438 -36.653 -40.896 1.00 74.35 213 ALA B N 1
ATOM 1723 C CA . ALA B 1 63 ? -14.482 -38.005 -40.343 1.00 67.55 213 ALA B CA 1
ATOM 1724 C C . ALA B 1 63 ? -13.100 -38.696 -40.312 1.00 63.23 213 ALA B C 1
ATOM 1725 O O . ALA B 1 63 ? -12.082 -38.064 -40.027 1.00 60.74 213 ALA B O 1
ATOM 1727 N N . VAL B 1 64 ? -13.091 -39.994 -40.616 1.00 59.59 214 VAL B N 1
ATOM 1728 C CA . VAL B 1 64 ? -11.909 -40.845 -40.456 1.00 57.01 214 VAL B CA 1
ATOM 1729 C C . VAL B 1 64 ? -10.693 -40.358 -41.228 1.00 55.30 214 VAL B C 1
ATOM 1730 O O . VAL B 1 64 ? -9.587 -40.273 -40.671 1.00 53.33 214 VAL B O 1
ATOM 1734 N N . ASN B 1 65 ? -10.906 -40.036 -42.504 1.00 54.65 215 ASN B N 1
ATOM 1735 C CA . ASN B 1 65 ? -9.835 -39.523 -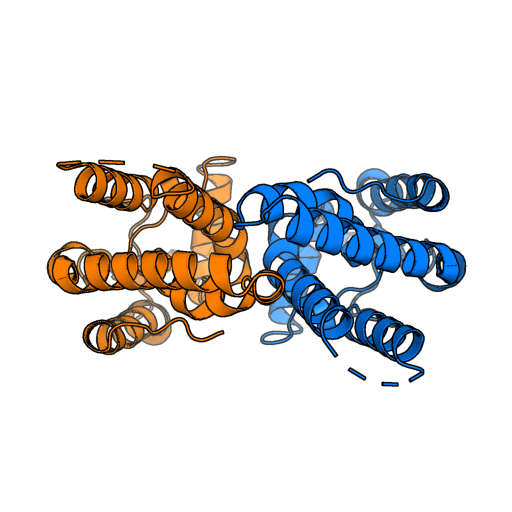43.348 1.00 54.30 215 ASN B CA 1
ATOM 1736 C C . ASN B 1 65 ? -9.115 -38.311 -42.769 1.00 53.72 215 ASN B C 1
ATOM 1737 O O . ASN B 1 65 ? -7.895 -38.215 -42.879 1.00 53.46 215 ASN B O 1
ATOM 1742 N N . GLU B 1 66 ? -9.879 -37.417 -42.144 1.00 53.60 216 GLU B N 1
ATOM 1743 C CA . GLU B 1 66 ? -9.372 -36.264 -41.396 1.00 53.74 216 GLU B CA 1
ATOM 1744 C C . GLU B 1 66 ? -8.561 -36.664 -40.159 1.00 49.54 216 GLU B C 1
ATOM 1745 O O . GLU B 1 66 ? -7.534 -36.065 -39.864 1.00 47.95 216 GLU B O 1
ATOM 1751 N N . VAL B 1 67 ? -9.071 -37.622 -39.391 1.00 46.04 217 VAL B N 1
ATOM 1752 C CA . VAL B 1 67 ? -8.394 -38.054 -38.157 1.00 43.04 217 VAL B CA 1
ATOM 1753 C C . VAL B 1 67 ? -7.041 -38.645 -38.486 1.00 41.01 217 VAL B C 1
ATOM 1754 O O . VAL B 1 67 ? -6.038 -38.304 -37.891 1.00 40.75 217 VAL B O 1
ATOM 1758 N N . VAL B 1 68 ? -7.052 -39.525 -39.460 1.00 40.02 218 VAL B N 1
ATOM 1759 C CA . VAL B 1 68 ? -5.901 -40.293 -39.890 1.00 40.27 218 VAL B CA 1
ATOM 1760 C C . VAL B 1 68 ? -4.863 -39.364 -40.509 1.00 39.61 218 VAL B C 1
ATOM 1761 O O . VAL B 1 68 ? -3.671 -39.520 -40.274 1.00 39.32 218 VAL B O 1
ATOM 1765 N N . ALA B 1 69 ? -5.330 -38.395 -41.300 1.00 38.86 219 ALA B N 1
ATOM 1766 C CA . ALA B 1 69 ? -4.428 -37.440 -41.918 1.00 37.86 219 ALA B CA 1
ATOM 1767 C C . ALA B 1 69 ? -3.833 -36.543 -40.849 1.00 36.69 219 ALA B C 1
ATOM 1768 O O . ALA B 1 69 ? -2.658 -36.252 -40.894 1.00 36.80 219 ALA B O 1
ATOM 1770 N N . GLY B 1 70 ? -4.653 -36.128 -39.892 1.00 36.05 220 GLY B N 1
ATOM 1771 C CA . GLY B 1 70 ? -4.189 -35.341 -38.765 1.00 35.73 220 GLY B CA 1
ATOM 1772 C C . GLY B 1 70 ? -3.189 -36.084 -37.908 1.00 35.75 220 GLY B C 1
ATOM 1773 O O . GLY B 1 70 ? -2.218 -35.510 -37.460 1.00 36.36 220 GLY B O 1
ATOM 1774 N N . ILE B 1 71 ? -3.432 -37.363 -37.640 1.00 35.85 221 ILE B N 1
ATOM 1775 C CA . ILE B 1 71 ? -2.500 -38.149 -36.808 1.00 35.12 221 ILE B CA 1
ATOM 1776 C C . ILE B 1 71 ? -1.172 -38.305 -37.498 1.00 34.40 221 ILE B C 1
ATOM 1777 O O . ILE B 1 71 ? -0.113 -38.125 -36.879 1.00 33.85 221 ILE B O 1
ATOM 1782 N N . LYS B 1 72 ? -1.223 -38.626 -38.784 1.00 34.47 222 LYS B N 1
ATOM 1783 C CA . LYS B 1 72 ? 0.004 -38.749 -39.561 1.00 35.94 222 LYS B CA 1
ATOM 1784 C C . LYS B 1 72 ? 0.870 -37.489 -39.602 1.00 36.27 222 LYS B C 1
ATOM 1785 O O . LYS B 1 72 ? 2.111 -37.580 -39.518 1.00 35.56 222 LYS B O 1
ATOM 1791 N N . GLU B 1 73 ? 0.241 -36.316 -39.771 1.00 37.38 223 GLU B N 1
ATOM 1792 C CA . GLU B 1 73 ? 1.007 -35.058 -39.799 1.00 38.65 223 GLU B CA 1
ATOM 1793 C C . GLU B 1 73 ? 1.651 -34.703 -38.463 1.00 37.05 223 GLU B C 1
ATOM 1794 O O . GLU B 1 73 ? 2.815 -34.334 -38.408 1.00 37.31 223 GLU B O 1
ATOM 1800 N N . TYR B 1 74 ? 0.898 -34.840 -37.384 1.00 35.66 224 TYR B N 1
ATOM 1801 C CA . TYR B 1 74 ? 1.458 -34.552 -36.081 1.00 35.76 224 TYR B CA 1
ATOM 1802 C C . TYR B 1 74 ? 2.570 -35.556 -35.812 1.00 33.73 224 TYR B C 1
ATOM 1803 O O . TYR B 1 74 ? 3.599 -35.202 -35.221 1.00 32.54 224 TYR B O 1
ATOM 1812 N N . PHE B 1 75 ? 2.378 -36.802 -36.266 1.00 32.76 225 PHE B N 1
ATOM 1813 C CA . PHE B 1 75 ? 3.438 -37.809 -36.088 1.00 32.40 225 PHE B CA 1
ATOM 1814 C C . PHE B 1 75 ? 4.698 -37.405 -36.827 1.00 33.16 225 PHE B C 1
ATOM 1815 O O . PHE B 1 75 ? 5.806 -37.475 -36.297 1.00 31.84 225 PHE B O 1
ATOM 1823 N N . ASN B 1 76 ? 4.502 -37.027 -38.098 1.00 34.88 226 ASN B N 1
ATOM 1824 C CA . ASN B 1 76 ? 5.614 -36.632 -38.991 1.00 35.90 226 ASN B CA 1
ATOM 1825 C C . ASN B 1 76 ? 6.371 -35.428 -38.518 1.00 35.59 226 ASN B C 1
ATOM 1826 O O . ASN B 1 76 ? 7.547 -35.316 -38.770 1.00 35.66 226 ASN B O 1
ATOM 1831 N N . VAL B 1 77 ? 5.706 -34.575 -37.752 1.00 36.33 227 VAL B N 1
ATOM 1832 C CA . VAL B 1 77 ? 6.373 -33.420 -37.129 1.00 36.60 227 VAL B CA 1
ATOM 1833 C C . VAL B 1 77 ? 7.020 -33.709 -35.779 1.00 36.99 227 VAL B C 1
ATOM 1834 O O . VAL B 1 77 ? 8.155 -33.241 -35.513 1.00 37.90 227 VAL B O 1
ATOM 1838 N N . MET B 1 78 ? 6.319 -34.486 -34.941 1.00 36.41 228 MET B N 1
ATOM 1839 C CA . MET B 1 78 ? 6.696 -34.666 -33.536 1.00 37.45 228 MET B CA 1
ATOM 1840 C C . MET B 1 78 ? 7.661 -35.783 -33.274 1.00 36.40 228 MET B C 1
ATOM 1841 O O . MET B 1 78 ? 8.290 -35.809 -32.212 1.00 35.94 228 MET B O 1
ATOM 1846 N N . LEU B 1 79 ? 7.768 -36.711 -34.227 1.00 35.42 229 LEU B N 1
ATOM 1847 C CA . LEU B 1 79 ? 8.644 -37.844 -34.037 1.00 33.68 229 LEU B CA 1
ATOM 1848 C C . LEU B 1 79 ? 10.009 -37.367 -33.667 1.00 33.93 229 LEU B C 1
ATOM 1849 O O . LEU B 1 79 ? 10.489 -37.718 -32.610 1.00 34.09 229 LEU B O 1
ATOM 1854 N N . GLY B 1 80 ? 10.629 -36.540 -34.526 1.00 34.27 230 GLY B N 1
ATOM 1855 C CA . GLY B 1 80 ? 12.001 -36.092 -34.326 1.00 34.41 230 GLY B CA 1
ATOM 1856 C C . GLY B 1 80 ? 12.189 -35.104 -33.173 1.00 35.34 230 GLY B C 1
ATOM 1857 O O . GLY B 1 80 ? 13.292 -34.900 -32.732 1.00 36.40 230 GLY B O 1
ATOM 1858 N N . THR B 1 81 ? 11.118 -34.486 -32.675 1.00 35.31 231 THR B N 1
ATOM 1859 C CA . THR B 1 81 ? 11.259 -33.572 -31.545 1.00 35.32 231 THR B CA 1
ATOM 1860 C C . THR B 1 81 ? 10.849 -34.130 -30.173 1.00 36.43 231 THR B C 1
ATOM 1861 O O . THR B 1 81 ? 11.508 -33.826 -29.166 1.00 37.18 231 THR B O 1
ATOM 1865 N N . GLN B 1 82 ? 9.789 -34.936 -30.138 1.00 36.31 232 GLN B N 1
ATOM 1866 C CA . GLN B 1 82 ? 9.202 -35.368 -28.874 1.00 37.78 232 GLN B CA 1
ATOM 1867 C C . GLN B 1 82 ? 9.169 -36.883 -28.574 1.00 36.39 232 GLN B C 1
ATOM 1868 O O . GLN B 1 82 ? 9.093 -37.250 -27.428 1.00 35.88 232 GLN B O 1
ATOM 1874 N N . LEU B 1 83 ? 9.193 -37.742 -29.603 1.00 34.66 233 LEU B N 1
ATOM 1875 C CA . LEU B 1 83 ? 8.839 -39.141 -29.418 1.00 33.58 233 LEU B CA 1
ATOM 1876 C C . LEU B 1 83 ? 10.017 -40.087 -29.426 1.00 34.10 233 LEU B C 1
ATOM 1877 O O . LEU B 1 83 ? 9.800 -41.290 -29.551 1.00 35.12 233 LEU B O 1
ATOM 1882 N N . LEU B 1 84 ? 11.239 -39.560 -29.323 1.00 32.97 234 LEU B N 1
ATOM 1883 C CA . LEU B 1 84 ? 12.433 -40.374 -29.306 1.00 33.27 234 LEU B CA 1
ATOM 1884 C C . LEU B 1 84 ? 13.102 -40.300 -27.954 1.00 33.38 234 LEU B C 1
ATOM 1885 O O . LEU B 1 84 ? 13.168 -39.233 -27.384 1.00 33.01 234 LEU B O 1
ATOM 1890 N N . TYR B 1 85 ? 13.552 -41.440 -27.422 1.00 33.76 235 TYR B N 1
ATOM 1891 C CA . TYR B 1 85 ? 14.466 -41.452 -26.253 1.00 34.39 235 TYR B CA 1
ATOM 1892 C C . TYR B 1 85 ? 15.850 -41.076 -26.733 1.00 35.20 235 TYR B C 1
ATOM 1893 O O . TYR B 1 85 ? 16.150 -41.207 -27.933 1.00 35.48 235 TYR B O 1
ATOM 1902 N N . LYS B 1 86 ? 16.681 -40.617 -25.806 1.00 35.94 236 LYS B N 1
ATOM 1903 C CA . LYS B 1 86 ? 18.023 -40.186 -26.147 1.00 38.11 236 LYS B CA 1
ATOM 1904 C C . LYS B 1 86 ? 18.758 -41.234 -26.943 1.00 36.65 236 LYS B C 1
ATOM 1905 O O . LYS B 1 86 ? 19.368 -40.894 -27.919 1.00 37.30 236 LYS B O 1
ATOM 1911 N N . PHE B 1 87 ? 18.694 -42.501 -26.524 1.00 35.07 237 PHE B N 1
ATOM 1912 C CA . PHE B 1 87 ? 19.429 -43.576 -27.172 1.00 33.08 237 PHE B CA 1
ATOM 1913 C C . PHE B 1 87 ? 18.979 -43.794 -28.630 1.00 33.00 237 PHE B C 1
ATOM 1914 O O . PHE B 1 87 ? 19.657 -44.476 -29.411 1.00 32.48 237 PHE B O 1
ATOM 1922 N N . GLU B 1 88 ? 17.816 -43.253 -29.000 1.00 32.71 238 GLU B N 1
ATOM 1923 C CA . GLU B 1 88 ? 17.309 -43.448 -30.378 1.00 33.40 238 GLU B CA 1
ATOM 1924 C C . GLU B 1 88 ? 17.731 -42.355 -31.401 1.00 35.48 238 GLU B C 1
ATOM 1925 O O . GLU B 1 88 ? 17.470 -42.472 -32.615 1.00 35.64 238 GLU B O 1
ATOM 1931 N N . ARG B 1 89 ? 18.349 -41.287 -30.910 1.00 37.38 239 ARG B N 1
ATOM 1932 C CA . ARG B 1 89 ? 18.653 -40.130 -31.762 1.00 39.22 239 ARG B CA 1
ATOM 1933 C C . ARG B 1 89 ? 19.633 -40.473 -32.895 1.00 38.79 239 ARG B C 1
ATOM 1934 O O . ARG B 1 89 ? 19.384 -40.117 -34.024 1.00 38.78 239 ARG B O 1
ATOM 1942 N N . PRO B 1 90 ? 20.691 -41.222 -32.638 1.00 39.16 240 PRO B N 1
ATOM 1943 C CA . PRO B 1 90 ? 21.562 -41.653 -33.739 1.00 39.32 240 PRO B CA 1
ATOM 1944 C C . PRO B 1 90 ? 20.862 -42.444 -34.810 1.00 39.91 240 PRO B C 1
ATOM 1945 O O . PRO B 1 90 ? 21.065 -42.195 -35.997 1.00 40.35 240 PRO B O 1
ATOM 1949 N N . GLN B 1 91 ? 20.050 -43.419 -34.403 1.00 39.79 241 GLN B N 1
ATOM 1950 C CA . GLN B 1 91 ? 19.297 -44.211 -35.349 1.00 38.77 241 GLN B CA 1
ATOM 1951 C C . GLN B 1 91 ? 18.446 -43.251 -36.172 1.00 38.56 241 GLN B C 1
ATOM 1952 O O . GLN B 1 91 ? 18.331 -43.420 -37.356 1.00 38.87 241 GLN B O 1
ATOM 1958 N N . TYR B 1 92 ? 17.824 -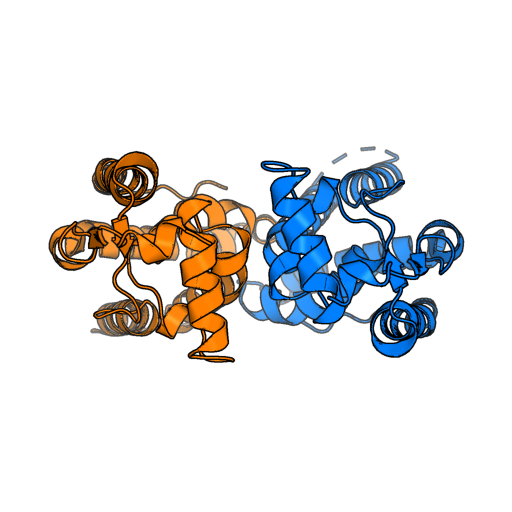42.271 -35.528 1.00 38.32 242 TYR B N 1
ATOM 1959 C CA . TYR B 1 92 ? 16.957 -41.330 -36.240 1.00 39.42 242 TYR B CA 1
ATOM 1960 C C . TYR B 1 92 ? 17.769 -40.479 -37.226 1.00 40.05 242 TYR B C 1
ATOM 1961 O O . TYR B 1 92 ? 17.322 -40.227 -38.353 1.00 39.11 242 TYR B O 1
ATOM 1970 N N . ALA B 1 93 ? 18.951 -40.052 -36.802 1.00 42.00 243 ALA B N 1
ATOM 1971 C CA . ALA B 1 93 ? 19.841 -39.298 -37.701 1.00 44.53 243 ALA B CA 1
ATOM 1972 C C . ALA B 1 93 ? 20.136 -40.169 -38.943 1.00 46.15 243 ALA B C 1
ATOM 1973 O O . ALA B 1 93 ? 20.044 -39.702 -40.074 1.00 47.08 243 ALA B O 1
ATOM 1975 N N . GLU B 1 94 ? 20.414 -41.451 -38.728 1.00 47.62 244 GLU B N 1
ATOM 1976 C CA . GLU B 1 94 ? 20.727 -42.369 -39.818 1.00 48.75 244 GLU B CA 1
ATOM 1977 C C . GLU B 1 94 ? 19.580 -42.464 -40.818 1.00 49.54 244 GLU B C 1
ATOM 1978 O O . GLU B 1 94 ? 19.800 -42.458 -42.033 1.00 49.20 244 GLU B O 1
ATOM 1984 N N . ILE B 1 95 ? 18.355 -42.580 -40.295 1.00 50.29 245 ILE B N 1
ATOM 1985 C CA . ILE B 1 95 ? 17.136 -42.646 -41.082 1.00 50.69 245 ILE B CA 1
ATOM 1986 C C . ILE B 1 95 ? 16.995 -41.467 -42.016 1.00 51.51 245 ILE B C 1
ATOM 1987 O O . ILE B 1 95 ? 16.702 -41.647 -43.185 1.00 51.66 245 ILE B O 1
ATOM 1992 N N . LEU B 1 96 ? 17.164 -40.258 -41.492 1.00 52.64 246 LEU B N 1
ATOM 1993 C CA . LEU B 1 96 ? 17.022 -39.079 -42.330 1.00 54.16 246 LEU B CA 1
ATOM 1994 C C . LEU B 1 96 ? 18.061 -39.112 -43.448 1.00 54.86 246 LEU B C 1
ATOM 1995 O O . LEU B 1 96 ? 17.723 -38.865 -44.601 1.00 55.78 246 LEU B O 1
ATOM 2000 N N . ALA B 1 97 ? 19.309 -39.415 -43.104 1.00 55.46 247 ALA B N 1
ATOM 2001 C CA . ALA B 1 97 ? 20.374 -39.574 -44.102 1.00 56.46 247 ALA B CA 1
ATOM 2002 C C . ALA B 1 97 ? 20.202 -40.729 -45.105 1.00 57.63 247 ALA B C 1
ATOM 2003 O O . ALA B 1 97 ? 20.809 -40.716 -46.158 1.00 58.38 247 ALA B O 1
ATOM 2005 N N . ASP B 1 98 ? 19.400 -41.732 -44.778 1.00 59.06 248 ASP B N 1
ATOM 2006 C CA . ASP B 1 98 ? 19.228 -42.893 -45.647 1.00 60.04 248 ASP B CA 1
ATOM 2007 C C . ASP B 1 98 ? 17.951 -42.768 -46.456 1.00 61.10 248 ASP B C 1
ATOM 2008 O O . ASP B 1 98 ? 17.851 -43.295 -47.572 1.00 61.69 248 ASP B O 1
ATOM 2013 N N . HIS B 1 99 ? 16.958 -42.095 -45.876 1.00 61.74 249 HIS B N 1
ATOM 2014 C CA . HIS B 1 99 ? 15.635 -41.964 -46.487 1.00 63.00 249 HIS B CA 1
ATOM 2015 C C . HIS B 1 99 ? 15.141 -40.520 -46.329 1.00 63.73 249 HIS B C 1
ATOM 2016 O O . HIS B 1 99 ? 14.153 -40.258 -45.650 1.00 62.91 249 HIS B O 1
ATOM 2023 N N . PRO B 1 100 ? 15.850 -39.579 -46.951 1.00 64.94 250 PRO B N 1
ATOM 2024 C CA . PRO B 1 100 ? 15.544 -38.148 -46.787 1.00 65.30 250 PRO B CA 1
ATOM 2025 C C . PRO B 1 100 ? 14.210 -37.750 -47.424 1.00 65.11 250 PRO B C 1
ATOM 2026 O O . PRO B 1 100 ? 13.841 -38.287 -48.463 1.00 64.74 250 PRO B O 1
ATOM 2030 N N . ASP B 1 101 ? 13.493 -36.832 -46.780 1.00 65.19 251 ASP B N 1
ATOM 2031 C CA . ASP B 1 101 ? 12.149 -36.431 -47.219 1.00 65.21 251 ASP B CA 1
ATOM 2032 C C . ASP B 1 101 ? 11.072 -37.553 -47.164 1.00 62.17 251 ASP B C 1
ATOM 2033 O O . ASP B 1 101 ? 9.878 -37.245 -47.193 1.00 62.70 251 ASP B O 1
ATOM 2038 N N . ALA B 1 102 ? 11.497 -38.830 -47.151 1.00 57.49 252 ALA B N 1
ATOM 2039 C CA . ALA B 1 102 ? 10.654 -39.944 -46.707 1.00 52.17 252 ALA B CA 1
ATOM 2040 C C . ALA B 1 102 ? 10.050 -39.635 -45.326 1.00 47.36 252 ALA B C 1
ATOM 2041 O O . ALA B 1 102 ? 10.775 -39.401 -44.368 1.00 45.91 252 ALA B O 1
ATOM 2043 N N . PRO B 1 103 ? 8.723 -39.630 -45.245 1.00 43.22 253 PRO B N 1
ATOM 2044 C CA . PRO B 1 103 ? 8.033 -39.251 -44.005 1.00 40.65 253 PRO B CA 1
ATOM 2045 C C . PRO B 1 103 ? 8.282 -40.320 -42.896 1.00 38.25 253 PRO B C 1
ATOM 2046 O O . PRO B 1 103 ? 8.472 -41.511 -43.160 1.00 36.81 253 PRO B O 1
ATOM 2050 N N . MET B 1 104 ? 8.329 -39.862 -41.663 1.00 35.96 254 MET B N 1
ATOM 2051 C CA . MET B 1 104 ? 8.612 -40.736 -40.537 1.00 35.10 254 MET B CA 1
ATOM 2052 C C . MET B 1 104 ? 7.520 -41.798 -40.429 1.00 34.08 254 MET B C 1
ATOM 2053 O O . MET B 1 104 ? 7.805 -42.922 -40.024 1.00 32.80 254 MET B O 1
ATOM 2058 N N . SER B 1 105 ? 6.287 -41.433 -40.799 1.00 33.82 255 SER B N 1
ATOM 2059 C CA . SER B 1 105 ? 5.156 -42.354 -40.723 1.00 34.55 255 SER B CA 1
ATOM 2060 C C . SER B 1 105 ? 5.345 -43.516 -41.705 1.00 35.92 255 SER B C 1
ATOM 2061 O O . SER B 1 105 ? 4.601 -44.502 -41.663 1.00 36.24 255 SER B O 1
ATOM 2064 N N . GLN B 1 106 ? 6.349 -43.387 -42.578 1.00 37.27 256 GLN B N 1
ATOM 2065 C CA . GLN B 1 106 ? 6.707 -44.438 -43.510 1.00 38.86 256 GLN B CA 1
ATOM 2066 C C . GLN B 1 106 ? 7.816 -45.304 -42.937 1.00 37.78 256 GLN B C 1
ATOM 2067 O O . GLN B 1 106 ? 7.961 -46.440 -43.354 1.00 37.45 256 GLN B O 1
ATOM 2073 N N . VAL B 1 107 ? 8.578 -44.760 -41.979 1.00 37.51 257 VAL B N 1
ATOM 2074 C CA . VAL B 1 107 ? 9.744 -45.434 -41.406 1.00 37.67 257 VAL B CA 1
ATOM 2075 C C . VAL B 1 107 ? 9.403 -46.144 -40.057 1.00 36.94 257 VAL B C 1
ATOM 2076 O O . VAL B 1 107 ? 9.695 -47.307 -39.914 1.00 37.08 257 VAL B O 1
ATOM 2080 N N . TYR B 1 108 ? 8.774 -45.442 -39.105 1.00 35.27 258 TYR B N 1
ATOM 2081 C CA . TYR B 1 108 ? 8.454 -46.006 -37.795 1.00 33.59 258 TYR B CA 1
ATOM 2082 C C . TYR B 1 108 ? 7.145 -46.787 -37.760 1.00 32.91 258 TYR B C 1
ATOM 2083 O O . TYR B 1 108 ? 6.359 -46.767 -38.720 1.00 33.52 258 TYR B O 1
ATOM 2092 N N . GLY B 1 109 ? 6.873 -47.463 -36.638 1.00 31.17 259 GLY B N 1
ATOM 2093 C CA . GLY B 1 109 ? 5.678 -48.267 -36.521 1.00 28.67 259 GLY B CA 1
ATOM 2094 C C . GLY B 1 109 ? 4.889 -47.980 -35.233 1.00 28.36 259 GLY B C 1
ATOM 2095 O O . GLY B 1 109 ? 4.934 -46.881 -34.657 1.00 27.47 259 GLY B O 1
ATOM 2096 N N . ALA B 1 110 ? 4.173 -48.996 -34.782 1.00 27.50 260 ALA B N 1
ATOM 2097 C CA . ALA B 1 110 ? 3.198 -48.849 -33.712 1.00 27.08 260 ALA B CA 1
ATOM 2098 C C . ALA B 1 110 ? 3.745 -48.303 -32.398 1.00 26.12 260 ALA B C 1
ATOM 2099 O O . ALA B 1 110 ? 3.152 -47.415 -31.832 1.00 26.83 260 ALA B O 1
ATOM 2101 N N . PRO B 1 111 ? 4.853 -48.808 -31.889 1.00 26.56 261 PRO B N 1
ATOM 2102 C CA . PRO B 1 111 ? 5.345 -48.288 -30.607 1.00 26.68 261 PRO B CA 1
ATOM 2103 C C . PRO B 1 111 ? 5.524 -46.770 -30.616 1.00 27.57 261 PRO B C 1
ATOM 2104 O O . PRO B 1 111 ? 5.041 -46.081 -29.696 1.00 27.36 261 PRO B O 1
ATOM 2108 N N . HIS B 1 112 ? 6.140 -46.219 -31.656 1.00 28.26 262 HIS B N 1
ATOM 2109 C CA . HIS B 1 112 ? 6.388 -44.744 -31.674 1.00 28.99 262 HIS B CA 1
ATOM 2110 C C . HIS B 1 112 ? 5.093 -43.970 -31.889 1.00 29.79 262 HIS B C 1
ATOM 2111 O O . HIS B 1 112 ? 4.913 -42.870 -31.384 1.00 31.29 262 HIS B O 1
ATOM 2118 N N . LEU B 1 113 ? 4.187 -44.583 -32.628 1.00 30.71 263 LEU B N 1
ATOM 2119 C CA . LEU B 1 113 ? 2.830 -44.083 -32.811 1.00 30.31 263 LEU B CA 1
ATOM 2120 C C . LEU B 1 113 ? 2.112 -43.933 -31.479 1.00 29.76 263 LEU B C 1
ATOM 2121 O O . LEU B 1 113 ? 1.506 -42.875 -31.208 1.00 30.15 263 LEU B O 1
ATOM 2126 N N . LEU B 1 114 ? 2.192 -44.980 -30.647 1.00 27.92 264 LEU B N 1
ATOM 2127 C CA . LEU B 1 114 ? 1.606 -44.915 -29.314 1.00 26.59 264 LEU B CA 1
ATOM 2128 C C . LEU B 1 114 ? 2.184 -43.797 -28.523 1.00 25.97 264 LEU B C 1
ATOM 2129 O O . LEU B 1 114 ? 1.477 -43.087 -27.806 1.00 26.25 264 LEU B O 1
ATOM 2134 N N . ARG B 1 115 ? 3.486 -43.665 -28.591 1.00 26.50 265 ARG B N 1
ATOM 2135 C CA . ARG B 1 115 ? 4.153 -42.542 -27.905 1.00 28.72 265 ARG B CA 1
ATOM 2136 C C . ARG B 1 115 ? 3.569 -41.175 -28.260 1.00 29.19 265 ARG B C 1
ATOM 2137 O O . ARG B 1 115 ? 3.508 -40.283 -27.403 1.00 29.18 265 ARG B O 1
ATOM 2145 N N . LEU B 1 116 ? 3.056 -41.035 -29.481 1.00 29.62 266 LEU B N 1
ATOM 2146 C CA . LEU B 1 116 ? 2.420 -39.784 -29.911 1.00 30.21 266 LEU B CA 1
ATOM 2147 C C . LEU B 1 116 ? 1.252 -39.462 -29.007 1.00 30.71 266 LEU B C 1
ATOM 2148 O O . LEU B 1 116 ? 1.079 -38.334 -28.589 1.00 29.28 266 LEU B O 1
ATOM 2153 N N . PHE B 1 117 ? 0.456 -40.480 -28.687 1.00 32.58 267 PHE B N 1
ATOM 2154 C CA . PHE B 1 117 ? -0.792 -40.266 -27.955 1.00 34.05 267 PHE B CA 1
ATOM 2155 C C . PHE B 1 117 ? -0.552 -39.857 -26.522 1.00 35.97 267 PHE B C 1
ATOM 2156 O O . PHE B 1 117 ? -1.391 -39.217 -25.923 1.00 34.95 267 PHE B O 1
ATOM 2164 N N . VAL B 1 118 ? 0.604 -40.214 -25.993 1.00 39.09 268 VAL B N 1
ATOM 2165 C CA . VAL B 1 118 ? 1.036 -39.717 -24.694 1.00 44.05 268 VAL B CA 1
ATOM 2166 C C . VAL B 1 118 ? 1.430 -38.220 -24.716 1.00 47.52 268 VAL B C 1
ATOM 2167 O O . VAL B 1 118 ? 1.443 -37.560 -23.683 1.00 47.73 268 VAL B O 1
ATOM 2171 N N . ARG B 1 119 ? 1.735 -37.680 -25.895 1.00 51.67 269 ARG B N 1
ATOM 2172 C CA . ARG B 1 119 ? 2.082 -36.259 -25.994 1.00 56.30 269 ARG B CA 1
ATOM 2173 C C . ARG B 1 119 ? 1.098 -35.368 -26.758 1.00 57.69 269 ARG B C 1
ATOM 2174 O O . ARG B 1 119 ? 1.013 -34.178 -26.486 1.00 58.62 269 ARG B O 1
ATOM 2182 N N . ILE B 1 120 ? 0.340 -35.941 -27.683 1.00 60.02 270 ILE B N 1
ATOM 2183 C CA . ILE B 1 120 ? -0.564 -35.195 -28.559 1.00 62.47 270 ILE B CA 1
ATOM 2184 C C . ILE B 1 120 ? -1.625 -34.396 -27.816 1.00 66.01 270 ILE B C 1
ATOM 2185 O O . ILE B 1 120 ? -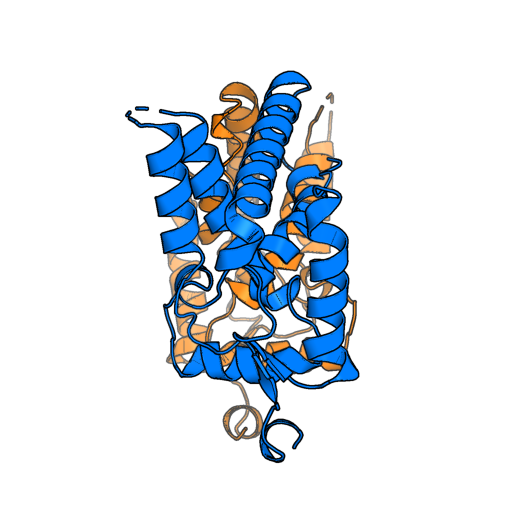2.176 -33.458 -28.365 1.00 64.37 270 ILE B O 1
ATOM 2190 N N . GLY B 1 121 ? -1.924 -34.802 -26.580 1.00 71.12 271 GLY B N 1
ATOM 2191 C CA . GLY B 1 121 ? -2.932 -34.147 -25.756 1.00 76.49 271 GLY B CA 1
ATOM 2192 C C . GLY B 1 121 ? -2.623 -32.680 -25.495 1.00 80.04 271 GLY B C 1
ATOM 2193 O O . GLY B 1 121 ? -3.414 -31.968 -24.868 1.00 81.42 271 GLY B O 1
ATOM 2194 N N . ALA B 1 122 ? -1.477 -32.229 -26.000 1.00 82.00 272 ALA B N 1
ATOM 2195 C CA . ALA B 1 122 ? -1.069 -30.836 -25.869 1.00 83.22 272 ALA B CA 1
ATOM 2196 C C . ALA B 1 122 ? -1.393 -29.984 -27.119 1.00 83.32 272 ALA B C 1
ATOM 2197 O O . ALA B 1 122 ? -1.774 -28.819 -27.004 1.00 83.86 272 ALA B O 1
ATOM 2199 N N . MET B 1 123 ? -1.246 -30.563 -28.302 1.00 82.63 273 MET B N 1
ATOM 2200 C CA . MET B 1 123 ? -1.648 -29.908 -29.549 1.00 82.05 273 MET B CA 1
ATOM 2201 C C . MET B 1 123 ? -3.102 -29.418 -29.474 1.00 82.23 273 MET B C 1
ATOM 2202 O O . MET B 1 123 ? -3.434 -28.288 -29.860 1.00 81.40 273 MET B O 1
ATOM 2207 N N . LEU B 1 124 ? -3.950 -30.299 -28.961 1.00 82.61 274 LEU B N 1
ATOM 2208 C CA . LEU B 1 124 ? -5.271 -29.951 -28.484 1.00 83.20 274 LEU B CA 1
ATOM 2209 C C . LEU B 1 124 ? -5.270 -28.738 -27.512 1.00 83.65 274 LEU B C 1
ATOM 2210 O O . LEU B 1 124 ? -5.835 -28.794 -26.414 1.00 83.68 274 LEU B O 1
ATOM 2215 N N . ALA B 1 125 ? -4.618 -27.648 -27.924 1.00 84.01 275 ALA B N 1
ATOM 2216 C CA . ALA B 1 125 ? -4.556 -26.407 -27.137 1.00 83.37 275 ALA B CA 1
ATOM 2217 C C . ALA B 1 125 ? -5.210 -25.220 -27.849 1.00 82.09 275 ALA B C 1
ATOM 2218 O O . ALA B 1 125 ? -5.296 -24.132 -27.277 1.00 82.95 275 ALA B O 1
ATOM 2220 N N . TYR B 1 126 ? -5.657 -25.429 -29.087 1.00 79.25 276 TYR B N 1
ATOM 2221 C CA . TYR B 1 126 ? -6.558 -24.481 -29.738 1.00 76.69 276 TYR B CA 1
ATOM 2222 C C . TYR B 1 126 ? -7.980 -25.025 -29.808 1.00 75.67 276 TYR B C 1
ATOM 2223 O O . TYR B 1 126 ? -8.933 -24.256 -29.769 1.00 74.45 276 TYR B O 1
ATOM 2232 N N . THR B 1 127 ? -8.120 -26.345 -29.924 1.00 75.21 277 THR B N 1
ATOM 2233 C CA . THR B 1 127 ? -9.450 -26.939 -30.107 1.00 75.41 277 THR B CA 1
ATOM 2234 C C . THR B 1 127 ? -10.466 -26.634 -28.993 1.00 73.92 277 THR B C 1
ATOM 2235 O O . THR B 1 127 ? -11.643 -26.502 -29.305 1.00 74.63 277 THR B O 1
ATOM 2239 N N . PRO B 1 128 ? -10.055 -26.503 -27.723 1.00 72.30 278 PRO B N 1
ATOM 2240 C CA . PRO B 1 128 ? -10.979 -25.999 -26.682 1.00 70.86 278 PRO B CA 1
ATOM 2241 C C . PRO B 1 128 ? -11.632 -24.643 -27.025 1.00 69.16 278 PRO B C 1
ATOM 2242 O O . PRO B 1 128 ? -12.457 -24.151 -26.242 1.00 69.25 278 PRO B O 1
ATOM 2246 N N . LEU B 1 129 ? -11.272 -24.065 -28.174 1.00 66.81 279 LEU B N 1
ATOM 2247 C CA . LEU B 1 129 ? -12.026 -22.951 -28.772 1.00 64.97 279 LEU B CA 1
ATOM 2248 C C . LEU B 1 129 ? -13.346 -23.480 -29.353 1.00 63.72 279 LEU B C 1
ATOM 2249 O O . LEU B 1 129 ? -14.311 -22.727 -29.566 1.00 63.75 279 LEU B O 1
ATOM 2254 N N . ASP B 1 130 ? -13.368 -24.785 -29.603 1.00 61.54 280 ASP B N 1
ATOM 2255 C CA . ASP B 1 130 ? -14.519 -25.430 -30.188 1.00 60.05 280 ASP B CA 1
ATOM 2256 C C . ASP B 1 130 ? -14.821 -26.718 -29.409 1.00 60.50 280 ASP B C 1
ATOM 2257 O O . ASP B 1 130 ? -14.302 -27.786 -29.746 1.00 59.51 280 ASP B O 1
ATOM 2262 N N . GLU B 1 131 ? -15.642 -26.594 -28.363 1.00 61.65 281 GLU B N 1
ATOM 2263 C CA . GLU B 1 131 ? -15.958 -27.711 -27.448 1.00 63.29 281 GLU B CA 1
ATOM 2264 C C . GLU B 1 131 ? -16.546 -28.934 -28.166 1.00 61.54 281 GLU B C 1
ATOM 2265 O O . GLU B 1 131 ? -16.211 -30.090 -27.846 1.00 60.97 281 GLU B O 1
ATOM 2271 N N . LYS B 1 132 ? -17.388 -28.673 -29.158 1.00 60.37 282 LYS B N 1
ATOM 2272 C CA . LYS B 1 132 ? -18.058 -29.735 -29.905 1.00 59.69 282 LYS B CA 1
ATOM 2273 C C . LYS B 1 132 ? -17.093 -30.519 -30.811 1.00 58.29 282 LYS B C 1
ATOM 2274 O O . LYS B 1 132 ? -17.104 -31.756 -30.815 1.00 57.95 282 LYS B O 1
ATOM 2280 N N . SER B 1 133 ? -16.257 -29.801 -31.569 1.00 56.2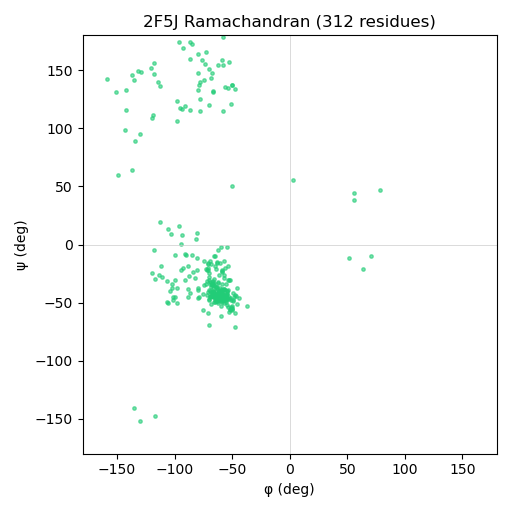3 283 SER B N 1
ATOM 2281 C CA . SER B 1 133 ? -15.299 -30.448 -32.477 1.00 54.44 283 SER B CA 1
ATOM 2282 C C . SER B 1 133 ? -14.283 -31.267 -31.685 1.00 52.81 283 SER B C 1
ATOM 2283 O O . SER B 1 133 ? -13.943 -32.368 -32.103 1.00 52.49 283 SER B O 1
ATOM 2286 N N . LEU B 1 134 ? -13.838 -30.713 -30.552 1.00 50.74 284 LEU B N 1
ATOM 2287 C CA . LEU B 1 134 ? -12.981 -31.381 -29.604 1.00 50.81 284 LEU B CA 1
ATOM 2288 C C . LEU B 1 134 ? -13.524 -32.781 -29.208 1.00 50.20 284 LEU B C 1
ATOM 2289 O O . LEU B 1 134 ? -12.804 -33.801 -29.346 1.00 49.71 284 LEU B O 1
ATOM 2294 N N . ALA B 1 135 ? -14.770 -32.799 -28.715 1.00 48.86 285 ALA B N 1
ATOM 2295 C CA . ALA B 1 135 ? -15.437 -34.009 -28.271 1.00 48.62 285 ALA B CA 1
ATOM 2296 C C . ALA B 1 135 ? -15.332 -35.065 -29.353 1.00 48.50 285 ALA B C 1
ATOM 2297 O O . ALA B 1 135 ? -14.792 -36.134 -29.089 1.00 48.51 285 ALA B O 1
ATOM 2299 N N . LEU B 1 136 ? -15.781 -34.738 -30.569 1.00 48.19 286 LEU B N 1
ATOM 2300 C CA . LEU B 1 136 ? -15.724 -35.641 -31.713 1.00 48.82 286 LEU B CA 1
ATOM 2301 C C . LEU B 1 136 ? -14.336 -36.173 -32.018 1.00 47.80 286 LEU B C 1
ATOM 2302 O O . LEU B 1 136 ? -14.200 -37.289 -32.500 1.00 47.63 286 LEU B O 1
ATOM 2307 N N . LEU B 1 137 ? -13.312 -35.359 -31.790 1.00 46.62 287 LEU B N 1
ATOM 2308 C CA . LEU B 1 137 ? -11.963 -35.729 -32.170 1.00 45.54 287 LEU B CA 1
ATOM 2309 C C . LEU B 1 137 ? -11.487 -36.678 -31.085 1.00 44.16 287 LEU B C 1
ATOM 2310 O O . LEU B 1 137 ? -10.907 -37.718 -31.371 1.00 42.93 287 LEU B O 1
ATOM 2315 N N . LEU B 1 138 ? -11.743 -36.297 -29.838 1.00 43.43 288 LEU B N 1
ATOM 2316 C CA . LEU B 1 138 ? -11.399 -37.129 -28.684 1.00 43.36 288 LEU B CA 1
ATOM 2317 C C . LEU B 1 138 ? -12.016 -38.514 -28.800 1.00 43.31 288 LEU B C 1
ATOM 2318 O O . LEU B 1 138 ? -11.334 -39.493 -28.511 1.00 42.48 288 LEU B O 1
ATOM 2323 N N . ASN B 1 139 ? -13.286 -38.574 -29.216 1.00 43.13 289 ASN B N 1
ATOM 2324 C CA . ASN B 1 139 ? -13.942 -39.856 -29.518 1.00 44.90 289 ASN B CA 1
ATOM 2325 C C . ASN B 1 139 ? -13.213 -40.671 -30.586 1.00 43.31 289 ASN B C 1
ATOM 2326 O O . ASN B 1 139 ? -13.137 -41.879 -30.481 1.00 43.09 289 ASN B O 1
ATOM 2331 N N . TYR B 1 140 ? -12.693 -40.006 -31.607 1.00 41.65 290 TYR B N 1
ATOM 2332 C CA . TYR B 1 140 ? -11.971 -40.690 -32.663 1.00 40.51 290 TYR B CA 1
ATOM 2333 C C . TYR B 1 140 ? -10.625 -41.187 -32.163 1.00 39.39 290 TYR B C 1
ATOM 2334 O O . TYR B 1 140 ? -10.228 -42.290 -32.517 1.00 38.75 290 TYR B O 1
ATOM 2343 N N . LEU B 1 141 ? -9.929 -40.369 -31.352 1.00 37.93 291 LEU B N 1
ATOM 2344 C CA . LEU B 1 141 ? -8.585 -40.710 -30.898 1.00 37.27 291 LEU B CA 1
ATOM 2345 C C . LEU B 1 141 ? -8.633 -41.861 -29.910 1.00 36.63 291 LEU B C 1
ATOM 2346 O O . LEU B 1 141 ? -7.749 -42.693 -29.911 1.00 36.05 291 LEU B O 1
ATOM 2351 N N . HIS B 1 142 ? -9.646 -41.849 -29.046 1.00 35.92 292 HIS B N 1
ATOM 2352 C CA . HIS B 1 142 ? -9.893 -42.896 -28.094 1.00 36.14 292 HIS B CA 1
ATOM 2353 C C . HIS B 1 142 ? -10.279 -44.173 -28.799 1.00 36.30 292 HIS B C 1
ATOM 2354 O O . HIS B 1 142 ? -9.742 -45.232 -28.448 1.00 36.76 292 HIS B O 1
ATOM 2361 N N . ASP B 1 143 ? -11.168 -44.068 -29.812 1.00 35.17 293 ASP B N 1
ATOM 2362 C CA . ASP B 1 143 ? -11.528 -45.207 -30.632 1.00 34.35 293 ASP B CA 1
ATOM 2363 C C . ASP B 1 143 ? -10.305 -45.845 -31.280 1.00 33.67 293 ASP B C 1
ATOM 2364 O O . ASP B 1 143 ? -10.168 -47.067 -31.321 1.00 32.28 293 ASP B O 1
ATOM 2369 N N . PHE B 1 144 ? -9.430 -44.995 -31.804 1.00 33.08 294 PHE B N 1
ATOM 2370 C CA . PHE B 1 144 ? -8.204 -45.446 -32.449 1.00 32.31 294 PHE B CA 1
ATOM 2371 C C . PHE B 1 144 ? -7.255 -46.120 -31.435 1.00 32.18 294 PHE B C 1
ATOM 2372 O O . PHE B 1 144 ? -6.678 -47.164 -31.735 1.00 30.82 294 PHE B O 1
ATOM 2380 N N . LEU B 1 145 ? -7.116 -45.512 -30.251 1.00 31.96 295 LEU B N 1
ATOM 2381 C CA . LEU B 1 145 ? -6.327 -46.097 -29.178 1.00 31.38 295 LEU B CA 1
ATOM 2382 C C . LEU B 1 145 ? -6.871 -47.498 -28.780 1.00 31.11 295 LEU B C 1
ATOM 2383 O O . LEU B 1 145 ? -6.093 -48.445 -28.627 1.00 30.41 295 LEU B O 1
ATOM 2388 N N . LYS B 1 146 ? -8.196 -47.611 -28.685 1.00 30.53 296 LYS B N 1
ATOM 2389 C CA . LYS B 1 146 ? -8.857 -48.891 -28.392 1.00 30.82 296 LYS B CA 1
ATOM 2390 C C . LYS B 1 146 ? -8.653 -49.869 -29.540 1.00 29.51 296 LYS B C 1
ATOM 2391 O O . LYS B 1 146 ? -8.592 -51.086 -29.339 1.00 28.72 296 LYS B O 1
ATOM 2397 N N . TYR B 1 147 ? -8.525 -49.357 -30.752 1.00 29.10 297 TYR B N 1
ATOM 2398 C CA . TYR B 1 147 ? -8.232 -50.228 -31.881 1.00 29.14 297 TYR B CA 1
ATOM 2399 C C . TYR B 1 147 ? -6.797 -50.764 -31.730 1.00 29.31 297 TYR B C 1
ATOM 2400 O O . TYR B 1 147 ? -6.542 -51.955 -31.914 1.00 29.73 297 TYR B O 1
ATOM 2409 N N . LEU B 1 148 ? -5.847 -49.886 -31.396 1.00 28.27 298 LEU B N 1
ATOM 2410 C CA . LEU B 1 148 ? -4.490 -50.339 -31.122 1.00 27.57 298 LEU B CA 1
ATOM 2411 C C . LEU B 1 148 ? -4.461 -51.335 -29.953 1.00 28.19 298 LEU B C 1
ATOM 2412 O O . LEU B 1 148 ? -3.784 -52.346 -30.047 1.00 28.45 298 LEU B O 1
ATOM 2417 N N . ALA B 1 149 ? -5.144 -51.009 -28.848 1.00 28.59 299 ALA B N 1
ATOM 2418 C CA . ALA B 1 149 ? -5.179 -51.866 -27.663 1.00 29.84 299 ALA B CA 1
ATOM 2419 C C . ALA B 1 149 ? -5.632 -53.265 -28.000 1.00 30.38 299 ALA B C 1
ATOM 2420 O O . ALA B 1 149 ? -4.948 -54.206 -27.655 1.00 31.82 299 ALA B O 1
ATOM 2422 N N . LYS B 1 150 ? -6.766 -53.430 -28.682 1.00 30.57 300 LYS B N 1
ATOM 2423 C CA . LYS B 1 150 ? -7.266 -54.777 -28.906 1.00 31.67 300 LYS B CA 1
ATOM 2424 C C . LYS B 1 150 ? -6.391 -55.557 -29.918 1.00 32.70 300 LYS B C 1
ATOM 2425 O O . LYS B 1 150 ? -6.434 -56.788 -29.934 1.00 32.17 300 LYS B O 1
ATOM 2431 N N . ASN B 1 151 ? -5.636 -54.822 -30.756 1.00 33.19 301 ASN B N 1
ATOM 2432 C CA . ASN B 1 151 ? -4.700 -55.400 -31.723 1.00 33.36 301 ASN B CA 1
ATOM 2433 C C . ASN B 1 151 ? -3.254 -55.440 -31.202 1.00 34.54 301 ASN B C 1
ATOM 2434 O O . ASN B 1 151 ? -2.311 -55.638 -31.973 1.00 34.14 301 ASN B O 1
ATOM 2439 N N . SER B 1 152 ? -3.089 -55.281 -29.888 1.00 36.36 302 SER B N 1
ATOM 2440 C CA . SER B 1 152 ? -1.745 -55.153 -29.291 1.00 38.40 302 SER B CA 1
ATOM 2441 C C . SER B 1 152 ? -0.831 -56.317 -29.593 1.00 39.62 302 SER B C 1
ATOM 2442 O O . SER B 1 152 ? 0.395 -56.123 -29.684 1.00 38.84 302 SER B O 1
ATOM 2445 N N . ALA B 1 153 ? -1.414 -57.511 -29.792 1.00 40.37 303 ALA B N 1
ATOM 2446 C CA . ALA B 1 153 ? -0.589 -58.711 -29.916 1.00 41.94 303 ALA B CA 1
ATOM 2447 C C . ALA B 1 153 ? 0.179 -58.694 -31.216 1.00 42.52 303 ALA B C 1
ATOM 2448 O O . ALA B 1 153 ? 1.242 -59.289 -31.308 1.00 43.80 303 ALA B O 1
ATOM 2450 N N . THR B 1 154 ? -0.354 -58.027 -32.230 1.00 42.97 304 THR B N 1
ATOM 2451 C CA . THR B 1 154 ? 0.425 -57.848 -33.438 1.00 43.40 304 THR B CA 1
ATOM 2452 C C . THR B 1 154 ? 1.275 -56.574 -33.497 1.00 41.71 304 THR B C 1
ATOM 2453 O O . THR B 1 154 ? 2.336 -56.557 -34.133 1.00 43.37 304 THR B O 1
ATOM 2457 N N . LEU B 1 155 ? 0.809 -55.518 -32.844 1.00 37.97 305 LEU B N 1
ATOM 2458 C CA . LEU B 1 155 ? 1.353 -54.186 -33.043 1.00 33.12 305 LEU B CA 1
ATOM 2459 C C . LEU B 1 155 ? 2.510 -53.941 -32.104 1.00 31.60 305 LEU B C 1
ATOM 2460 O O . LEU B 1 155 ? 3.488 -53.344 -32.481 1.00 30.69 305 LEU B O 1
ATOM 2465 N N . PHE B 1 156 ? 2.411 -54.421 -30.872 1.00 30.20 306 PHE B N 1
ATOM 2466 C CA . PHE B 1 156 ? 3.386 -54.066 -29.852 1.00 29.94 306 PHE B CA 1
ATOM 2467 C C . PHE B 1 156 ? 4.059 -55.313 -29.372 1.00 31.21 306 PHE B C 1
ATOM 2468 O O . PHE B 1 156 ? 3.451 -56.124 -28.683 1.00 32.48 306 PHE B O 1
ATOM 2476 N N . SER B 1 157 ? 5.325 -55.482 -29.737 1.00 31.67 307 SER B N 1
ATOM 2477 C CA . SER B 1 157 ? 6.013 -56.687 -29.384 1.00 30.99 307 SER B CA 1
ATOM 2478 C C . SER B 1 157 ? 7.512 -56.512 -29.415 1.00 30.48 307 SER B C 1
ATOM 2479 O O . SER B 1 157 ? 8.032 -55.867 -30.316 1.00 30.38 307 SER B O 1
ATOM 2482 N N . ALA B 1 158 ? 8.182 -57.158 -28.452 1.00 29.65 308 ALA B N 1
ATOM 2483 C CA . ALA B 1 158 ? 9.643 -57.208 -28.348 1.00 29.02 308 ALA B CA 1
ATOM 2484 C C . ALA B 1 158 ? 10.306 -57.848 -29.559 1.00 28.95 308 ALA B C 1
ATOM 2485 O O . ALA B 1 158 ? 11.519 -57.700 -29.756 1.00 29.90 308 ALA B O 1
ATOM 2487 N N . SER B 1 159 ? 9.523 -58.557 -30.367 1.00 28.62 309 SER B N 1
ATOM 2488 C CA . SER B 1 159 ? 10.023 -59.162 -31.602 1.00 29.11 309 SER B CA 1
ATOM 2489 C C . SER B 1 159 ? 10.410 -58.139 -32.687 1.00 29.23 309 SER B C 1
ATOM 2490 O O . SER B 1 159 ? 11.131 -58.459 -33.651 1.00 29.48 309 SER B O 1
ATOM 2493 N N . ASP B 1 160 ? 9.937 -56.914 -32.525 1.00 28.81 310 ASP B N 1
ATOM 2494 C CA . ASP B 1 160 ? 10.249 -55.818 -33.431 1.00 28.71 310 ASP B CA 1
ATOM 2495 C C . ASP B 1 160 ? 11.418 -55.013 -32.962 1.00 29.21 310 ASP B C 1
ATOM 2496 O O . ASP B 1 160 ? 11.726 -53.976 -33.520 1.00 29.58 310 ASP B O 1
ATOM 2501 N N . TYR B 1 161 ? 12.090 -55.483 -31.919 1.00 30.06 311 TYR B N 1
ATOM 2502 C CA . TYR B 1 161 ? 13.261 -54.774 -31.442 1.00 30.71 311 TYR B CA 1
ATOM 2503 C C . TYR B 1 161 ? 14.491 -55.630 -31.565 1.00 32.42 311 TYR B C 1
ATOM 2504 O O . TYR B 1 161 ? 14.426 -56.864 -31.553 1.00 34.07 311 TYR B O 1
ATOM 2513 N N . GLU B 1 162 ? 15.635 -54.973 -31.640 1.00 33.44 312 GLU B N 1
ATOM 2514 C CA . GLU B 1 162 ? 16.895 -55.694 -31.677 1.00 32.76 312 GLU B CA 1
ATOM 2515 C C . GLU B 1 162 ? 17.928 -54.934 -30.877 1.00 33.11 312 GLU B C 1
ATOM 2516 O O . GLU B 1 162 ? 18.087 -53.718 -31.019 1.00 33.54 312 GLU B O 1
ATOM 2522 N N . VAL B 1 163 ? 18.648 -55.649 -30.034 1.00 33.71 313 VAL B N 1
ATOM 2523 C CA . VAL B 1 163 ? 19.808 -55.077 -29.332 1.00 34.86 313 VAL B CA 1
ATOM 2524 C C . VAL B 1 163 ? 20.708 -54.311 -30.322 1.00 34.22 313 VAL B C 1
ATOM 2525 O O . VAL B 1 163 ? 20.957 -54.741 -31.461 1.00 34.38 313 VAL B O 1
ATOM 2529 N N . ALA B 1 164 ? 21.118 -53.122 -29.939 1.00 34.19 314 ALA B N 1
ATOM 2530 C CA . ALA B 1 164 ? 21.967 -52.331 -30.803 1.00 34.50 314 ALA B CA 1
ATOM 2531 C C . ALA B 1 164 ? 23.365 -52.884 -30.655 1.00 35.35 314 ALA B C 1
ATOM 2532 O O . ALA B 1 164 ? 23.786 -53.189 -29.549 1.00 34.13 314 ALA B O 1
ATOM 2534 N N . PRO B 1 165 ? 24.076 -53.018 -31.777 1.00 36.83 315 PRO B N 1
ATOM 2535 C CA . PRO B 1 165 ? 25.427 -53.558 -31.786 1.00 38.36 315 PRO B CA 1
ATOM 2536 C C . PRO B 1 165 ? 26.431 -52.539 -31.191 1.00 41.28 315 PRO B C 1
ATOM 2537 O O . PRO B 1 165 ? 26.081 -51.362 -30.988 1.00 39.41 315 PRO B O 1
ATOM 2541 N N . PRO B 1 166 ? 27.642 -53.010 -30.863 1.00 44.37 316 PRO B N 1
ATOM 2542 C CA . PRO B 1 166 ? 28.675 -52.155 -30.264 1.00 46.36 316 PRO B CA 1
ATOM 2543 C C . PRO B 1 166 ? 29.041 -50.930 -31.104 1.00 47.67 316 PRO B C 1
ATOM 2544 O O . PRO B 1 166 ? 29.462 -49.945 -30.518 1.00 48.26 316 PRO B O 1
ATOM 2548 N N . GLU B 1 167 ? 28.869 -50.987 -32.422 1.00 49.20 317 GLU B N 1
ATOM 2549 C CA . GLU B 1 167 ? 29.179 -49.873 -33.318 1.00 50.95 317 GLU B CA 1
ATOM 2550 C C . GLU B 1 167 ? 28.202 -48.730 -33.124 1.00 50.75 317 GLU B C 1
ATOM 2551 O O . GLU B 1 167 ? 28.559 -47.552 -33.340 1.00 50.63 317 GLU B O 1
ATOM 2557 N N . TYR B 1 168 ? 26.957 -49.080 -32.775 1.00 49.99 318 TYR B N 1
ATOM 2558 C CA . TYR B 1 168 ? 25.922 -48.072 -32.554 1.00 49.30 318 TYR B CA 1
ATOM 2559 C C . TYR B 1 168 ? 26.257 -47.249 -31.337 1.00 50.70 318 TYR B C 1
ATOM 2560 O O . TYR B 1 168 ? 26.067 -46.056 -31.355 1.00 48.50 318 TYR B O 1
ATOM 2569 N N . HIS B 1 169 ? 26.745 -47.894 -30.291 1.00 55.33 319 HIS B N 1
ATOM 2570 C CA . HIS B 1 169 ? 27.065 -47.206 -29.037 1.00 61.61 319 HIS B CA 1
ATOM 2571 C C . HIS B 1 169 ? 28.236 -46.251 -29.193 1.00 68.45 319 HIS B C 1
ATOM 2572 O O . HIS B 1 169 ? 28.284 -45.219 -28.531 1.00 68.80 319 HIS B O 1
ATOM 2579 N N . ARG B 1 170 ? 29.195 -46.639 -30.036 1.00 77.51 320 ARG B N 1
ATOM 2580 C CA . ARG B 1 170 ? 30.463 -45.922 -30.221 1.00 86.54 320 ARG B CA 1
ATOM 2581 C C . ARG B 1 170 ? 30.267 -44.423 -30.406 1.00 89.73 320 ARG B C 1
ATOM 2582 O O . ARG B 1 170 ? 30.582 -43.650 -29.502 1.00 90.81 320 ARG B O 1
ATOM 2590 N N . LYS B 1 171 ? 29.733 -44.028 -31.566 1.00 93.21 321 LYS B N 1
ATOM 2591 C CA . LYS B 1 171 ? 29.457 -42.621 -31.896 1.00 95.86 321 LYS B CA 1
ATOM 2592 C C . LYS B 1 171 ? 30.366 -41.589 -31.169 1.00 97.63 321 LYS B C 1
ATOM 2593 O O . LYS B 1 171 ? 30.047 -40.921 -30.169 1.00 99.09 321 LYS B O 1
#

B-factor: mean 48.09, std 16.63, range [21.74, 151.83]

Organism: Homo sapiens (NCBI:txid9606)

Nearest PDB structures (foldseek):
  2f5j-assembly1_A  TM=1.006E+00  e=4.802E-25  Homo sapiens
  6ine-assembly1_B  TM=9.971E-01  e=1.258E-23  Homo sapiens
  7s4a-assembly2_C  TM=9.951E-01  e=1.517E-22  Homo sapiens
  7s4a-assembly1_A  TM=9.828E-01  e=2.235E-22  Homo sapiens
  6ago-assembly2_D  TM=9.403E-01  e=1.030E-22  Homo sapiens

Radius of gyration: 20.49 Å; Cα contacts (8 Å, |Δi|>4): 345; chains: 2; bounding box: 55×56×29 Å

Sequence (316 aa):
VKVKIPEELKPWLVDDWDLITRQKQLFYLPAKKNVDSILEDYANYKKSYAVNEVVAGIKEYFNVMLGTQLLYKFERPQYAEILADHPDAPMSQVYGAPHLLRLFVRIGAMLAYTPLDEKSLALLLNYLHDFLKYLAKNSATLFSASDYEVAPPEYHRVKVKIPEELKPWLVDDWDLITRQKQLFYLPAKKNVDSILEDYANYKKSRYAVNEVVAGIKEYFNVMLGTQLLYKFERPQYAEILADHPDAPMSQVYGAPHLLRLFVRIGAMLAYTPLDEKSLALLLNYLHDFLKYLAKNSATLFSASDYEVAPPEYHRK

Secondary structure (DSSP, 8-state):
--PPPPGGGHHHHHHHHHHHHTS-EEE-SS-SSBHHHHHHHHHHHHH--HHHHHHHHHHHHHHHHHHHHS--GGGHHHHHHHHHHSTT--HHHH-BHHHHHHHHHHHHHHHTTS---HHHHHHHHHHHHHHHHHHHHTHHHH--GGGEEEPPHHHH-/--PPPPGGGHHHHHHHHIIIIIT-EEE-SS-SSBHHHHHHHHHHHHTT---HHHHHHHHHHHHHHHHHHHS--GGGHHHHHHHHHHSTT--HHHH-BHHHHHHHHHHGGGTTTSGGGSHHHHHHHHHHHHHHHHHHHHTHHHHS-GGGEEEPPHHHHH-

Solvent-accessible surface area: 16232 Å² total; per-residue (Å²): 52,173,28,163,15,35,122,111,2,93,84,25,36,94,70,1,103,24,8,0,50,164,90,79,29,19,10,96,26,63,15,182,84,32,0,27,32,1,2,114,50,0,11,82,112,68,128,144,178,5,24,81,48,0,19,47,0,0,74,51,2,0,18,3,3,0,12,46,64,5,18,70,164,31,0,116,60,16,27,54,91,9,53,61,94,62,87,153,24,51,14,0,95,3,0,0,3,0,0,0,0,13,0,3,76,125,0,8,68,3,2,64,88,24,24,20,62,156,174,9,39,44,57,0,30,94,54,0,52,32,0,0,141,21,0,9,126,46,24,98,113,15,15,33,53,105,46,12,100,105,6,64,99,120,30,99,245,85,184,27,134,18,13,108,121,1,90,83,23,38,90,68,0,100,22,12,0,40,158,87,77,31,16,9,141,32,78,17,169,70,31,0,36,29,2,0,105,53,0,7,81,117,84,114,96,278,183,48,15,94,74,13,18,37,11,3,63,46,13,0,33,5,0,0,14,28,58,6,31,67,149,24,0,75,34,18,31,58,101,10,73,86,102,70,94,152,25,55,12,0,86,3,0,0,4,1,0,0,0,17,0,3,75,135,10,14,27,7,10,8,2,3,39,26,14,136,164,20,20,51,88,28,24,99,42,4,36,51,0,0,128,26,0,5,137,47,39,102,88,16,15,32,59,94,18,15,102,92,8,64,88,123,21,77,192,164